Protein AF-A0A923ZLF4-F1 (afdb_monomer)

pLDDT: mean 86.52, std 18.65, range [30.55, 98.62]

Solvent-accessible surface area (backbone atoms only — not comparable to full-atom values): 13375 Å² total; per-residue (Å²): 143,75,88,85,79,65,29,70,70,54,71,58,50,43,24,68,92,38,99,62,43,85,47,56,45,47,55,72,66,81,66,63,92,51,74,80,90,46,54,80,57,26,73,46,72,35,73,69,30,62,49,37,58,38,39,67,65,32,46,71,59,60,41,27,83,82,58,79,71,81,58,75,70,95,58,96,63,94,68,94,74,85,61,52,71,68,58,42,40,28,40,48,18,44,52,36,24,47,22,50,14,24,55,52,56,69,68,65,30,31,35,84,94,45,73,85,42,69,91,61,35,37,76,54,39,57,56,51,56,52,49,50,51,53,36,14,48,46,29,50,72,52,55,50,59,50,55,86,73,61,54,77,94,49,38,31,88,62,66,40,59,58,33,64,54,63,34,23,43,21,68,42,30,82,37,43,82,82,48,58,50,66,37,76,84,36,68,90,71,54,68,79,87,70,71,72,73,76,77,74,73,80,75,77,81,73,78,75,79,76,77,77,79,80,83,76,75,84,83,132

Secondary structure (DSSP, 8-state):
--SSS-----HHHHHTT-SS-SS-B-PPPPPPSSSTT--TT-SS--GGGTT-SS-S--HHHHSSTT-----S-SSSS--S----HHHHHHHHHHHHHHHHHHT--GGGT--TT-TT-STTS-THHHHHHHHHHHHHHIIIIIIITTGGGS-GGGB-TTSPBPBP-HHHHHTTSSSGGGG--GGGG-GGGSPP---PPPPPPPPP-PPPP-----------

Nearest PDB structures (foldseek):
  8wdv-assembly1_C  TM=9.546E-01  e=3.961E-21  Allochromatium vinosum DSM 180
  7vrj-assembly1_C  TM=9.278E-01  e=1.435E-21  Allochromatium tepidum
  7c9r-assembly1_C  TM=9.447E-01  e=7.964E-21  Thiorhodovibrio frisius
  7xxf-assembly1_C  TM=9.471E-01  e=1.706E-20  Rhodopila globiformis
  7c52-assembly1_C  TM=9.404E-01  e=6.894E-20  Thermochromatium tepidum

Mean predicted aligned error: 9.19 Å

Radius of gyration: 21.91 Å; Cα contacts (8 Å, |Δi|>4): 252; chains: 1; bounding box: 42×74×53 Å

Sequence (220 aa):
NYAGKGAGVTCWTCHRGNPVPTANWSESMPNPRSVAGNKYGQNTPLRSVAYASLPNDPFTALLQGKNQIRVQATKALPSDHEASIQSTEKTYGLMMHMSQGLGVNCSYCHNSQAFGNWSQSRVQRVNAWYGIRMVRDSNDNYITALGKVWPANRLGPAGDPKKIYCTTCHRGVNKPMGGVPMLQDYPALQGPNVTAAPMAAPVPLVPVPVAAVETSKPAA

Structure (mmCIF, N/CA/C/O backbone):
data_AF-A0A923ZLF4-F1
#
_entry.id   AF-A0A923ZLF4-F1
#
loop_
_atom_site.group_PDB
_atom_site.id
_atom_site.type_symbol
_atom_site.label_atom_id
_atom_site.label_alt_id
_atom_site.label_comp_id
_atom_site.label_asym_id
_atom_site.label_entity_id
_atom_site.label_seq_id
_atom_site.pdbx_PDB_ins_code
_atom_site.Cartn_x
_atom_site.Cartn_y
_atom_site.Cartn_z
_atom_site.occupancy
_atom_site.B_iso_or_equiv
_atom_site.auth_seq_id
_atom_site.auth_comp_id
_atom_site.auth_asym_id
_atom_site.auth_atom_id
_atom_site.pdbx_PDB_model_num
ATOM 1 N N . ASN A 1 1 ? -9.399 18.787 14.567 1.00 30.55 1 ASN A N 1
ATOM 2 C CA . ASN A 1 1 ? -9.940 17.764 15.493 1.00 30.55 1 ASN A CA 1
ATOM 3 C C . ASN A 1 1 ? -10.047 16.396 14.814 1.00 30.55 1 ASN A C 1
ATOM 5 O O . ASN A 1 1 ? -11.124 16.046 14.361 1.00 30.55 1 ASN A O 1
ATOM 9 N N . TYR A 1 2 ? -8.950 15.629 14.714 1.00 35.12 2 TYR A N 1
ATOM 10 C CA . TYR A 1 2 ? -8.951 14.269 14.121 1.00 35.12 2 TYR A CA 1
ATOM 11 C C . TYR A 1 2 ? -8.463 13.165 15.081 1.00 35.12 2 TYR A C 1
ATOM 13 O O . TYR A 1 2 ? -8.456 12.000 14.705 1.00 35.12 2 TYR A O 1
ATOM 21 N N . ALA A 1 3 ? -8.093 13.509 16.319 1.00 37.25 3 ALA A N 1
ATOM 22 C CA . ALA A 1 3 ? -7.428 12.590 17.248 1.00 37.25 3 ALA A CA 1
ATOM 23 C C . ALA A 1 3 ? -8.346 11.932 18.303 1.00 37.25 3 ALA A C 1
ATOM 25 O O . ALA A 1 3 ? -7.862 11.133 19.088 1.00 37.25 3 ALA A O 1
ATOM 26 N N . GLY A 1 4 ? -9.654 12.228 18.337 1.00 38.50 4 GLY A N 1
ATOM 27 C CA . GLY A 1 4 ? -10.538 11.753 19.426 1.00 38.50 4 GLY A CA 1
ATOM 28 C C . GLY A 1 4 ? -11.893 11.174 19.007 1.00 38.50 4 GLY A C 1
ATOM 29 O O . GLY A 1 4 ? -12.703 10.846 19.862 1.00 38.50 4 GLY A O 1
ATOM 30 N N . LYS A 1 5 ? -12.175 11.071 17.702 1.00 47.50 5 LYS A N 1
ATOM 31 C CA . LYS A 1 5 ? -13.432 10.509 17.157 1.00 47.50 5 LYS A CA 1
ATOM 32 C C . LYS A 1 5 ? -13.176 9.624 15.929 1.00 47.50 5 LYS A C 1
ATOM 34 O O . LYS A 1 5 ? -13.950 9.627 14.975 1.00 47.50 5 LYS A O 1
ATOM 39 N N . GLY A 1 6 ? -12.025 8.953 15.884 1.00 59.12 6 GLY A N 1
ATOM 40 C CA . GLY A 1 6 ? -11.688 8.059 14.777 1.00 59.12 6 GLY A CA 1
ATOM 41 C C . GLY A 1 6 ? -12.593 6.827 14.781 1.00 59.12 6 GLY A C 1
ATOM 42 O O . GLY A 1 6 ? -12.924 6.319 15.846 1.00 59.12 6 GLY A O 1
ATOM 43 N N . ALA A 1 7 ? -12.969 6.326 13.601 1.00 74.69 7 ALA A N 1
ATOM 44 C CA . ALA A 1 7 ? -13.755 5.092 13.497 1.00 74.69 7 ALA A CA 1
ATOM 45 C C . ALA A 1 7 ? -13.025 3.866 14.092 1.00 74.69 7 ALA A C 1
ATOM 47 O O . ALA A 1 7 ? -13.663 2.893 14.493 1.00 74.69 7 ALA A O 1
ATOM 48 N N . GLY A 1 8 ? -11.689 3.945 14.173 1.00 87.06 8 GLY A N 1
ATOM 49 C CA . GLY A 1 8 ? -10.835 2.880 14.680 1.00 87.06 8 GLY A CA 1
ATOM 50 C C . GLY A 1 8 ? -10.848 1.643 13.787 1.00 87.06 8 GLY A C 1
ATOM 51 O O . GLY A 1 8 ? -11.364 1.655 12.667 1.00 87.06 8 GLY A O 1
ATOM 52 N N . VAL A 1 9 ? -10.259 0.563 14.289 1.00 92.69 9 VAL A N 1
ATOM 53 C CA . VAL A 1 9 ? -10.351 -0.764 13.679 1.00 92.69 9 VAL A CA 1
ATOM 54 C C . VAL A 1 9 ? -10.696 -1.780 14.757 1.00 92.69 9 VAL A C 1
ATOM 56 O O . VAL A 1 9 ? -10.300 -1.629 15.908 1.00 92.69 9 VAL A O 1
ATOM 59 N N . THR A 1 10 ? -11.427 -2.819 14.379 1.00 93.94 10 THR A N 1
ATOM 60 C CA . THR A 1 10 ? -11.636 -4.006 15.212 1.00 93.94 10 THR A CA 1
ATOM 61 C C . THR A 1 10 ? -11.184 -5.232 14.428 1.00 93.94 10 THR A C 1
ATOM 63 O O . THR A 1 10 ? -10.864 -5.139 13.238 1.00 93.94 10 THR A O 1
ATOM 66 N N . CYS A 1 11 ? -11.214 -6.410 15.052 1.00 96.12 11 CYS A N 1
ATOM 67 C CA . CYS A 1 11 ? -10.960 -7.679 14.366 1.00 96.12 11 CYS A CA 1
ATOM 68 C C . CYS A 1 11 ? -11.825 -7.808 13.097 1.00 96.12 11 CYS A C 1
ATOM 70 O O . CYS A 1 11 ? -11.357 -8.260 12.049 1.00 96.12 11 CYS A O 1
ATOM 72 N N . TRP A 1 12 ? -13.077 -7.335 13.167 1.00 95.81 12 TRP A N 1
ATOM 73 C CA . TRP A 1 12 ? -14.030 -7.372 12.061 1.00 95.81 12 TRP A CA 1
ATOM 74 C C . TRP A 1 12 ? -13.574 -6.570 10.842 1.00 95.81 12 TRP A C 1
ATOM 76 O O . TRP A 1 12 ? -13.871 -6.973 9.718 1.00 95.81 12 TRP A O 1
ATOM 86 N N . THR A 1 13 ? -12.822 -5.480 11.028 1.00 95.94 13 THR A N 1
ATOM 87 C CA . THR A 1 13 ? -12.346 -4.633 9.926 1.00 95.94 13 THR A CA 1
ATOM 88 C C . THR A 1 13 ? -11.596 -5.453 8.873 1.00 95.94 13 THR A C 1
ATOM 90 O O . THR A 1 13 ? -11.876 -5.298 7.680 1.00 95.94 13 THR A O 1
ATOM 93 N N . CYS A 1 14 ? -10.735 -6.375 9.318 1.00 97.31 14 CYS A N 1
ATOM 94 C CA . CYS A 1 14 ? -9.915 -7.239 8.465 1.00 97.31 14 CYS A CA 1
ATOM 95 C C . CYS A 1 14 ? -10.527 -8.637 8.271 1.00 97.31 14 CYS A C 1
ATOM 97 O O . CYS A 1 14 ? -10.661 -9.109 7.143 1.00 97.31 14 CYS A O 1
ATOM 99 N N . HIS A 1 15 ? -10.895 -9.310 9.368 1.00 97.94 15 HIS A N 1
ATOM 100 C CA . HIS A 1 15 ? -11.203 -10.747 9.369 1.00 97.94 15 HIS A CA 1
ATOM 101 C C . HIS A 1 15 ? -12.590 -11.079 8.837 1.00 97.94 15 HIS A C 1
ATOM 103 O O . HIS A 1 15 ? -12.759 -12.078 8.140 1.00 97.94 15 HIS A O 1
ATOM 109 N N . ARG A 1 16 ? -13.588 -10.237 9.129 1.00 96.19 16 ARG A N 1
ATOM 110 C CA . ARG A 1 16 ? -14.937 -10.355 8.546 1.00 96.19 16 ARG A CA 1
ATOM 111 C C . ARG A 1 16 ? -15.540 -11.749 8.766 1.00 96.19 16 ARG A C 1
ATOM 113 O O . ARG A 1 16 ? -16.039 -12.365 7.830 1.00 96.19 16 ARG A O 1
ATOM 120 N N . GLY A 1 17 ? -15.385 -12.261 9.988 1.00 97.38 17 GLY A N 1
ATOM 121 C CA . GLY A 1 17 ? -15.830 -13.594 10.402 1.00 97.38 17 GLY A CA 1
ATOM 122 C C . GLY A 1 17 ? -14.893 -14.748 10.027 1.00 97.38 17 GLY A C 1
ATOM 123 O O . GLY A 1 17 ? -15.160 -15.878 10.413 1.00 97.38 17 GLY A O 1
ATOM 124 N N . ASN A 1 18 ? -13.791 -14.495 9.313 1.00 97.56 18 ASN A N 1
ATOM 125 C CA . ASN A 1 18 ? -12.860 -15.536 8.876 1.00 97.56 18 ASN A CA 1
ATOM 126 C C . ASN A 1 18 ? -11.592 -15.573 9.748 1.00 97.56 18 ASN A C 1
ATOM 128 O O . ASN A 1 18 ? -10.998 -14.520 9.997 1.00 97.56 18 ASN A O 1
ATOM 132 N N . PRO A 1 19 ? -11.083 -16.763 10.129 1.00 94.69 19 PRO A N 1
ATOM 133 C CA . PRO A 1 19 ? -9.804 -16.883 10.835 1.00 94.69 19 PRO A CA 1
ATOM 134 C C . PRO A 1 19 ? -8.618 -16.302 10.053 1.00 94.69 19 PRO A C 1
ATOM 136 O O . PRO A 1 19 ? -7.681 -15.779 10.645 1.00 94.69 19 PRO A O 1
ATOM 139 N N . VAL A 1 20 ? -8.672 -16.357 8.719 1.00 94.44 20 VAL 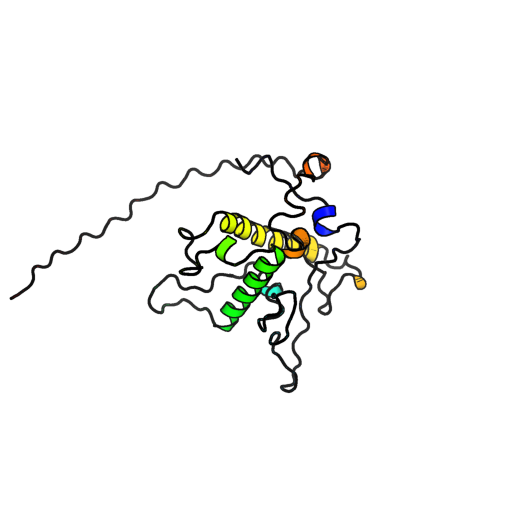A N 1
ATOM 140 C CA . VAL A 1 20 ? -7.711 -15.697 7.824 1.00 94.44 20 VAL A CA 1
ATOM 141 C C . VAL A 1 20 ? -8.449 -14.614 7.043 1.00 94.44 20 VAL A C 1
ATOM 143 O O . VAL A 1 20 ? -9.428 -14.947 6.370 1.00 94.44 20 VAL A O 1
ATOM 146 N N . PRO A 1 21 ? -8.006 -13.343 7.080 1.00 96.81 21 PRO A N 1
ATOM 147 C CA . PRO A 1 21 ? -8.595 -12.290 6.259 1.00 96.81 21 PRO A CA 1
ATOM 148 C C . PRO A 1 21 ? -8.590 -12.696 4.787 1.00 96.81 21 PRO A C 1
ATOM 150 O O . PRO A 1 21 ? -7.561 -13.119 4.275 1.00 96.81 21 PRO A O 1
ATOM 153 N N . THR A 1 22 ? -9.704 -12.553 4.073 1.00 95.81 22 THR A N 1
ATOM 154 C CA . THR A 1 22 ? -9.779 -12.985 2.663 1.00 95.81 22 THR A CA 1
ATOM 155 C C . THR A 1 22 ? -8.958 -12.098 1.725 1.00 95.81 22 THR A C 1
ATOM 157 O O . THR A 1 22 ? -8.557 -12.534 0.653 1.00 95.81 22 THR A O 1
ATOM 160 N N . ALA A 1 23 ? -8.731 -10.840 2.110 1.00 96.25 23 ALA A N 1
ATOM 161 C CA . ALA A 1 23 ? -7.868 -9.904 1.400 1.00 96.25 23 ALA A CA 1
ATOM 162 C C . ALA A 1 23 ? -6.523 -9.814 2.130 1.00 96.25 23 ALA A C 1
ATOM 164 O O . ALA A 1 23 ? -6.374 -9.054 3.086 1.00 96.25 23 ALA A O 1
ATOM 165 N N . ASN A 1 24 ? -5.567 -10.620 1.688 1.00 96.00 24 ASN A N 1
ATOM 166 C CA . ASN A 1 24 ? -4.204 -10.695 2.202 1.00 96.00 24 ASN A CA 1
ATOM 167 C C . ASN A 1 24 ? -3.236 -10.885 1.028 1.00 96.00 24 ASN A C 1
ATOM 169 O O . ASN A 1 24 ? -3.666 -11.211 -0.080 1.00 96.00 24 ASN A O 1
ATOM 173 N N . TRP A 1 25 ? -1.947 -10.672 1.269 1.00 95.69 25 TRP A N 1
ATOM 174 C CA . TRP A 1 25 ? -0.890 -10.944 0.294 1.00 95.69 25 TRP A CA 1
ATOM 175 C C . TRP A 1 25 ? 0.267 -11.694 0.933 1.00 95.69 25 TRP A C 1
ATOM 177 O O . TRP A 1 25 ? 0.428 -11.683 2.147 1.00 95.69 25 TRP A O 1
ATOM 187 N N . SER A 1 26 ? 1.098 -12.286 0.095 1.00 95.06 26 SER A N 1
ATOM 188 C CA . SER A 1 26 ? 2.414 -12.810 0.437 1.00 95.06 26 SER A CA 1
ATOM 189 C C . SER A 1 26 ? 3.365 -12.484 -0.708 1.00 95.06 26 SER A C 1
ATOM 191 O O . SER A 1 26 ? 2.905 -12.099 -1.791 1.00 95.06 26 SER A O 1
ATOM 193 N N . GLU A 1 27 ? 4.659 -12.663 -0.491 1.00 93.75 27 GLU A N 1
ATOM 194 C CA . GLU A 1 27 ? 5.650 -12.470 -1.544 1.00 93.75 27 GLU A CA 1
ATOM 195 C C . GLU A 1 27 ? 5.374 -13.408 -2.732 1.00 93.75 27 GLU A C 1
ATOM 197 O O . GLU A 1 27 ? 4.899 -14.545 -2.585 1.00 93.75 27 GLU A O 1
ATOM 202 N N . SER A 1 28 ? 5.638 -12.909 -3.940 1.00 88.75 28 SER A N 1
ATOM 203 C CA . SER A 1 28 ? 5.556 -13.728 -5.151 1.00 88.75 28 SER A CA 1
ATOM 204 C C . SER A 1 28 ? 6.723 -14.710 -5.238 1.00 88.75 28 SER A C 1
ATOM 206 O O . SER A 1 28 ? 7.836 -14.415 -4.808 1.00 88.75 28 SER A O 1
ATOM 208 N N . MET A 1 29 ? 6.494 -15.865 -5.871 1.00 87.81 29 MET A N 1
ATOM 209 C CA . MET A 1 29 ? 7.585 -16.790 -6.188 1.00 87.81 29 MET A CA 1
ATOM 210 C C . MET A 1 29 ? 8.638 -16.113 -7.077 1.00 87.81 29 MET A C 1
ATOM 212 O O . MET A 1 29 ? 8.277 -15.305 -7.942 1.00 87.81 29 MET A O 1
ATOM 216 N N . PRO A 1 30 ? 9.923 -16.484 -6.936 1.00 86.25 30 PRO A N 1
ATOM 217 C CA . PRO A 1 30 ? 10.958 -16.058 -7.863 1.00 86.25 30 PRO A CA 1
ATOM 218 C C . PRO A 1 30 ? 10.590 -16.389 -9.312 1.00 86.25 30 PRO A C 1
ATOM 220 O O . PRO A 1 30 ? 9.994 -17.429 -9.601 1.00 86.25 30 PRO A O 1
ATOM 223 N N . ASN A 1 31 ? 10.986 -15.511 -10.232 1.00 88.00 31 ASN A N 1
ATOM 224 C CA . ASN A 1 31 ? 10.771 -15.743 -11.655 1.00 88.00 31 ASN A CA 1
ATOM 225 C C . ASN A 1 31 ? 11.517 -17.002 -12.135 1.00 88.00 31 ASN A C 1
ATOM 227 O O . ASN A 1 31 ? 12.611 -17.291 -11.634 1.00 88.00 31 ASN A O 1
ATOM 231 N N . PRO A 1 32 ? 10.978 -17.725 -13.137 1.00 89.25 32 PRO A N 1
ATOM 232 C CA . PRO A 1 32 ? 11.699 -18.811 -13.788 1.00 89.25 32 PRO A CA 1
ATOM 233 C C . PRO A 1 32 ? 13.075 -18.356 -14.284 1.00 89.25 32 PRO A C 1
ATOM 235 O O . PRO A 1 32 ? 13.237 -17.229 -14.748 1.00 89.25 32 PRO A O 1
ATOM 238 N N . ARG A 1 33 ? 14.072 -19.245 -14.229 1.00 89.19 33 ARG A N 1
ATOM 239 C CA . ARG A 1 33 ? 15.417 -18.958 -14.762 1.00 89.19 33 ARG A CA 1
ATOM 240 C C . ARG A 1 33 ? 15.496 -19.053 -16.291 1.00 89.19 33 ARG A C 1
ATOM 242 O O . ARG A 1 33 ? 16.457 -18.562 -16.872 1.00 89.19 33 ARG A O 1
ATOM 249 N N . SER A 1 34 ? 14.520 -19.688 -16.941 1.00 93.31 34 SER A N 1
ATOM 250 C CA . SER A 1 34 ? 14.426 -19.766 -18.403 1.00 93.31 34 SER A CA 1
ATOM 251 C C . SER A 1 34 ? 13.989 -18.430 -19.004 1.00 93.31 34 SER A C 1
ATOM 253 O O . SER A 1 34 ? 13.293 -17.657 -18.358 1.00 93.31 34 SER A O 1
ATOM 255 N N . VAL A 1 35 ? 14.345 -18.169 -20.265 1.00 90.69 35 VAL A N 1
ATOM 256 C CA . VAL A 1 35 ? 13.790 -17.026 -21.019 1.00 90.69 35 VAL A CA 1
ATOM 257 C C . VAL A 1 35 ? 12.341 -17.306 -21.423 1.00 90.69 35 VAL A C 1
ATOM 259 O O . VAL A 1 35 ? 11.461 -16.462 -21.258 1.00 90.69 35 VAL A O 1
ATOM 262 N N . ALA A 1 36 ? 12.069 -18.521 -21.905 1.00 92.31 36 ALA A N 1
ATOM 263 C CA . ALA A 1 36 ? 10.720 -18.944 -22.254 1.00 92.31 36 ALA A CA 1
ATOM 264 C C . ALA A 1 36 ? 9.806 -18.901 -21.018 1.00 92.31 36 ALA A C 1
ATOM 266 O O . ALA A 1 36 ? 10.118 -19.496 -19.983 1.00 92.31 36 ALA A O 1
ATOM 267 N N . GLY A 1 37 ? 8.689 -18.178 -21.138 1.00 84.94 37 GLY A N 1
ATOM 268 C CA . GLY A 1 37 ? 7.674 -18.045 -20.089 1.00 84.94 37 GLY A CA 1
ATOM 269 C C . GLY A 1 37 ? 8.032 -17.100 -18.935 1.00 84.94 37 GLY A C 1
ATOM 270 O O . GLY A 1 37 ? 7.208 -16.913 -18.040 1.00 84.94 37 GLY A O 1
ATOM 271 N N . ASN A 1 38 ? 9.213 -16.476 -18.935 1.00 92.25 38 ASN A N 1
ATOM 272 C CA . ASN A 1 38 ? 9.602 -15.551 -17.877 1.00 92.25 38 ASN A CA 1
ATOM 273 C C . ASN A 1 38 ? 9.041 -14.150 -18.129 1.00 92.25 38 ASN A C 1
ATOM 275 O O . ASN A 1 38 ? 9.460 -13.430 -19.031 1.00 92.25 38 ASN A O 1
ATOM 279 N N . LYS A 1 39 ? 8.077 -13.766 -17.295 1.00 91.62 39 LYS A N 1
ATOM 280 C CA . LYS A 1 39 ? 7.422 -12.457 -17.351 1.00 91.62 39 LYS A CA 1
ATOM 281 C C . LYS A 1 39 ? 8.043 -11.418 -16.418 1.00 91.62 39 LYS A C 1
ATOM 283 O O . LYS A 1 39 ? 7.490 -10.330 -16.287 1.00 91.62 39 LYS A O 1
ATOM 288 N N . TYR A 1 40 ? 9.134 -11.762 -15.737 1.00 91.38 40 TYR A N 1
ATOM 289 C CA . TYR A 1 40 ? 9.846 -10.890 -14.804 1.00 91.38 40 TYR A CA 1
ATOM 290 C C . TYR A 1 40 ? 8.934 -10.241 -13.746 1.00 91.38 40 TYR A C 1
ATOM 292 O O . TYR A 1 40 ? 9.101 -9.082 -13.383 1.00 91.38 40 TYR A O 1
ATOM 300 N N . GLY A 1 41 ? 7.953 -10.994 -13.239 1.00 92.31 41 GLY A N 1
ATOM 301 C CA . GLY A 1 41 ? 7.045 -10.534 -12.191 1.00 92.31 41 GLY A CA 1
ATOM 302 C C . GLY A 1 41 ? 6.015 -9.493 -12.640 1.00 92.31 41 GLY A C 1
ATOM 303 O O . GLY A 1 41 ? 5.483 -8.792 -11.786 1.00 92.31 41 GLY A O 1
ATOM 304 N N . GLN A 1 42 ? 5.724 -9.379 -13.939 1.00 94.31 42 GLN A N 1
ATOM 305 C CA . GLN A 1 42 ? 4.730 -8.449 -14.497 1.00 94.31 42 GLN A CA 1
ATOM 306 C C . GLN A 1 42 ? 3.971 -9.069 -15.686 1.00 94.31 42 GLN A C 1
ATOM 308 O O . GLN A 1 42 ? 3.901 -10.298 -15.803 1.00 94.31 42 GLN A O 1
ATOM 313 N N . ASN A 1 43 ? 3.349 -8.259 -16.554 1.00 94.44 43 ASN A N 1
ATOM 314 C CA . ASN A 1 43 ? 2.697 -8.710 -17.798 1.00 94.44 43 ASN A CA 1
ATOM 315 C C . ASN A 1 43 ? 1.636 -9.811 -17.598 1.00 94.44 43 ASN A C 1
ATOM 317 O O . ASN A 1 43 ? 1.489 -10.743 -18.401 1.00 94.44 43 ASN A O 1
ATOM 321 N N . THR A 1 44 ? 0.910 -9.736 -16.483 1.00 92.44 44 THR A N 1
ATOM 322 C CA . THR A 1 44 ? -0.200 -10.632 -16.150 1.00 92.44 44 THR A CA 1
ATOM 323 C C . THR A 1 44 ? -1.313 -9.802 -15.517 1.00 92.44 44 THR A C 1
ATOM 325 O O . THR A 1 44 ? -1.026 -9.060 -14.583 1.00 92.44 44 THR A O 1
ATOM 328 N N . PRO A 1 45 ? -2.568 -9.899 -15.989 1.00 92.94 45 PRO A N 1
ATOM 329 C CA . PRO A 1 45 ? -3.656 -9.093 -15.450 1.00 92.94 45 PRO A CA 1
ATOM 330 C C . PRO A 1 45 ? -4.023 -9.588 -14.048 1.00 92.94 45 PRO A C 1
ATOM 332 O O . PRO A 1 45 ? -4.790 -10.536 -13.884 1.00 92.94 45 PRO A O 1
ATOM 335 N N . LEU A 1 46 ? -3.468 -8.947 -13.021 1.00 92.94 46 LEU A N 1
ATOM 336 C CA . LEU A 1 46 ? -3.743 -9.289 -11.630 1.00 92.94 46 LEU A CA 1
ATOM 337 C C . LEU A 1 46 ? -4.639 -8.259 -10.967 1.00 92.94 46 LEU A C 1
ATOM 339 O O . LEU A 1 46 ? -4.425 -7.049 -11.057 1.00 92.94 46 LEU A O 1
ATOM 343 N N . ARG A 1 47 ? -5.617 -8.755 -10.206 1.00 92.81 47 ARG A N 1
ATOM 344 C CA . ARG A 1 47 ? -6.533 -7.895 -9.458 1.00 92.81 47 ARG A CA 1
ATOM 345 C C . ARG A 1 47 ? -5.789 -6.971 -8.491 1.00 92.81 47 ARG A C 1
ATOM 347 O O . ARG A 1 47 ? -6.196 -5.824 -8.384 1.00 92.81 47 ARG A O 1
ATOM 354 N N . SER A 1 48 ? -4.705 -7.435 -7.859 1.00 92.62 48 SER A N 1
ATOM 355 C CA . SER A 1 48 ? -3.881 -6.668 -6.905 1.00 92.62 48 SER A CA 1
ATOM 356 C C . SER A 1 48 ? -3.342 -5.351 -7.465 1.00 92.62 48 SER A C 1
ATOM 358 O O . SER A 1 48 ? -3.140 -4.415 -6.707 1.00 92.62 48 SER A O 1
ATOM 360 N N . VAL A 1 49 ? -3.153 -5.248 -8.779 1.00 96.38 49 VAL A N 1
ATOM 361 C CA . VAL A 1 49 ? -2.711 -4.023 -9.464 1.00 96.38 49 VAL A CA 1
ATOM 362 C C . VAL A 1 49 ? -3.747 -3.548 -10.481 1.00 96.38 49 VAL A C 1
ATOM 364 O O . VAL A 1 49 ? -3.421 -3.017 -11.538 1.00 96.38 49 VAL A O 1
ATOM 367 N N . ALA A 1 50 ? -5.026 -3.744 -10.150 1.00 96.38 50 ALA A N 1
ATOM 368 C CA . ALA A 1 50 ? -6.169 -3.303 -10.944 1.00 96.38 50 ALA A CA 1
ATOM 369 C C . ALA A 1 50 ? -6.191 -3.831 -12.392 1.00 96.38 50 ALA A C 1
ATOM 371 O O . ALA A 1 50 ? -6.621 -3.127 -13.300 1.00 96.38 50 ALA A O 1
ATOM 372 N N . TYR A 1 51 ? -5.762 -5.081 -12.591 1.00 96.94 51 TYR A N 1
ATOM 373 C CA . TYR A 1 51 ? -5.698 -5.776 -13.884 1.00 96.94 51 TYR A CA 1
ATOM 374 C C . TYR A 1 51 ? -4.758 -5.142 -14.921 1.00 96.94 51 TYR A C 1
ATOM 376 O O . TYR A 1 51 ? -4.790 -5.525 -16.089 1.00 96.94 51 TYR A O 1
ATOM 384 N N . ALA A 1 52 ? -3.888 -4.220 -14.502 1.00 96.81 52 ALA A N 1
ATOM 385 C CA . ALA A 1 52 ? -2.815 -3.713 -15.346 1.00 96.81 52 ALA A CA 1
ATOM 386 C C . ALA A 1 52 ? -1.739 -4.788 -15.594 1.00 96.81 52 ALA A C 1
ATOM 388 O O . ALA A 1 52 ? -1.644 -5.776 -14.868 1.00 96.81 52 ALA A O 1
ATOM 389 N N . SER A 1 53 ? -0.879 -4.557 -16.587 1.00 96.31 53 SER A N 1
ATOM 390 C CA . SER A 1 53 ? 0.318 -5.366 -16.870 1.00 96.31 53 SER A CA 1
ATOM 391 C C . SER A 1 53 ? 1.547 -4.961 -16.038 1.00 96.31 53 SER A C 1
ATOM 393 O O . SER A 1 53 ? 2.662 -5.354 -16.370 1.00 96.31 53 SER A O 1
ATOM 395 N N . LEU A 1 54 ? 1.344 -4.166 -14.985 1.00 97.00 54 LEU A N 1
ATOM 396 C CA . LEU A 1 54 ? 2.380 -3.640 -14.089 1.00 97.00 54 LEU A CA 1
ATOM 397 C C . LEU A 1 54 ? 3.016 -4.745 -13.223 1.00 97.00 54 LEU A C 1
ATOM 399 O O . LEU A 1 54 ? 2.486 -5.858 -13.172 1.00 97.00 54 LEU A O 1
ATOM 403 N N . PRO A 1 55 ? 4.117 -4.449 -12.498 1.00 96.12 55 PRO A N 1
ATOM 404 C CA . PRO A 1 55 ? 4.676 -5.357 -11.503 1.00 96.12 55 PRO A CA 1
ATOM 405 C C . PRO A 1 55 ? 3.610 -5.914 -10.559 1.00 96.12 55 PRO A C 1
ATOM 407 O O . PRO A 1 55 ? 2.919 -5.168 -9.870 1.00 96.12 55 PRO A O 1
ATOM 410 N N . ASN A 1 56 ? 3.512 -7.239 -10.529 1.00 92.94 56 ASN A N 1
ATOM 411 C CA . ASN A 1 56 ? 2.481 -8.012 -9.838 1.00 92.94 56 ASN A CA 1
ATOM 412 C C . ASN A 1 56 ? 2.547 -7.867 -8.310 1.00 92.94 56 ASN A C 1
ATOM 414 O O . ASN A 1 56 ? 1.528 -7.978 -7.624 1.00 92.94 56 ASN A O 1
ATOM 418 N N . ASP A 1 57 ? 3.755 -7.620 -7.800 1.00 94.25 57 ASP A N 1
ATOM 419 C CA . ASP A 1 57 ? 4.072 -7.509 -6.381 1.00 94.25 57 ASP A CA 1
ATOM 420 C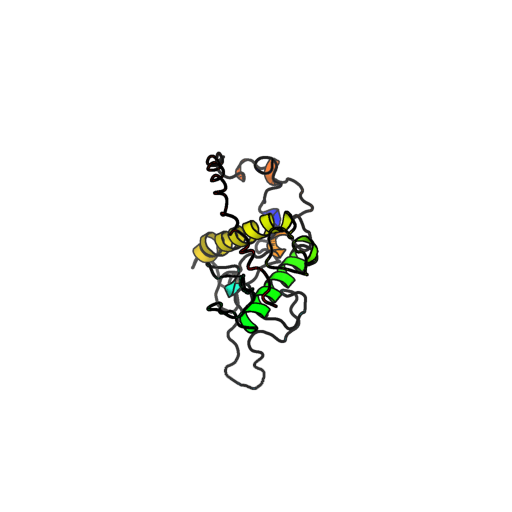 C . ASP A 1 57 ? 4.920 -6.256 -6.096 1.00 94.25 57 ASP A C 1
ATOM 422 O O . ASP A 1 57 ? 6.147 -6.308 -5.952 1.00 94.25 57 ASP A O 1
ATOM 426 N N . PRO A 1 58 ? 4.274 -5.082 -6.021 1.00 95.56 58 PRO A N 1
ATOM 427 C CA . PRO A 1 58 ? 4.924 -3.881 -5.523 1.00 95.56 58 PRO A CA 1
ATOM 428 C C . PRO A 1 58 ? 4.999 -3.868 -3.986 1.00 95.56 58 PRO A C 1
ATOM 430 O O . PRO A 1 58 ? 5.656 -2.998 -3.414 1.00 95.56 58 PRO A O 1
ATOM 433 N N . PHE A 1 59 ? 4.325 -4.798 -3.301 1.00 96.69 59 PHE A N 1
ATOM 434 C CA . PHE A 1 59 ? 4.100 -4.770 -1.858 1.00 96.69 59 PHE A CA 1
ATOM 435 C C . PHE A 1 59 ? 5.325 -5.230 -1.083 1.00 96.69 59 PHE A C 1
ATOM 437 O O . PHE A 1 59 ? 5.709 -4.536 -0.142 1.00 96.69 59 PHE A O 1
ATOM 444 N N . THR A 1 60 ? 5.983 -6.300 -1.538 1.00 94.44 60 THR A N 1
ATOM 445 C CA . THR A 1 60 ? 7.245 -6.793 -0.960 1.00 94.44 60 THR A CA 1
ATOM 446 C C . THR A 1 60 ? 8.257 -5.664 -0.813 1.00 94.44 60 THR A C 1
ATOM 448 O O . THR A 1 60 ? 8.879 -5.478 0.227 1.00 94.44 60 THR A O 1
ATOM 451 N N . ALA A 1 61 ? 8.369 -4.821 -1.841 1.00 93.88 61 ALA A N 1
ATOM 452 C CA . ALA A 1 61 ? 9.306 -3.710 -1.819 1.00 93.88 61 ALA A CA 1
ATOM 453 C C . ALA A 1 61 ? 8.780 -2.460 -1.098 1.00 93.88 61 ALA A C 1
ATOM 455 O O . ALA A 1 61 ? 9.595 -1.713 -0.564 1.00 93.88 61 ALA A O 1
ATOM 456 N N . LEU A 1 62 ? 7.474 -2.159 -1.147 1.00 96.88 62 LEU A N 1
ATOM 457 C CA . LEU A 1 62 ? 6.955 -0.829 -0.783 1.00 96.88 62 LEU A CA 1
ATOM 458 C C . LEU A 1 62 ? 5.990 -0.804 0.411 1.00 96.88 62 LEU A C 1
ATOM 460 O O . LEU A 1 62 ? 5.774 0.276 0.969 1.00 96.88 62 LEU A O 1
ATOM 464 N N . LEU A 1 63 ? 5.428 -1.938 0.828 1.00 96.69 63 LEU A N 1
ATOM 465 C CA . LEU A 1 63 ? 4.556 -2.080 2.007 1.00 96.69 63 LEU A CA 1
ATOM 466 C C . LEU A 1 63 ? 5.226 -2.840 3.162 1.00 96.69 63 LEU A C 1
ATOM 468 O O . LEU A 1 63 ? 4.557 -3.198 4.132 1.00 96.69 63 LEU A O 1
ATOM 472 N N . GLN A 1 64 ? 6.542 -3.011 3.066 1.00 90.69 64 GLN A N 1
ATOM 473 C CA . GLN A 1 64 ? 7.443 -3.470 4.118 1.00 90.69 64 GLN A CA 1
ATOM 474 C C . GLN A 1 64 ? 8.709 -2.609 4.122 1.00 90.69 64 GLN A C 1
ATOM 476 O O . GLN A 1 64 ? 9.009 -1.911 3.143 1.00 90.69 64 GLN A O 1
ATOM 481 N N . GLY A 1 65 ? 9.442 -2.627 5.231 1.00 90.50 65 GLY A N 1
ATOM 482 C CA . GLY A 1 65 ? 10.693 -1.902 5.384 1.00 90.50 65 GLY A CA 1
ATOM 483 C C . GLY A 1 65 ? 10.552 -0.392 5.165 1.00 90.50 65 GLY A C 1
ATOM 484 O O . GLY A 1 65 ? 9.533 0.240 5.464 1.00 90.50 65 GLY A O 1
ATOM 485 N N . LYS A 1 66 ? 11.620 0.231 4.651 1.00 91.56 66 LYS A N 1
ATOM 486 C CA . LYS A 1 66 ? 11.742 1.700 4.559 1.00 91.56 66 LYS A CA 1
ATOM 487 C C . LYS A 1 66 ? 12.013 2.227 3.148 1.00 91.56 66 LYS A C 1
ATOM 489 O O . LYS A 1 66 ? 12.321 3.409 2.996 1.00 91.56 66 LYS A O 1
ATOM 494 N N . ASN A 1 67 ? 11.839 1.397 2.119 1.00 93.44 67 ASN A N 1
ATOM 495 C CA . ASN A 1 67 ? 12.107 1.783 0.731 1.00 93.44 67 ASN A CA 1
ATOM 496 C C . ASN A 1 67 ? 11.274 2.999 0.295 1.00 93.44 67 ASN A C 1
ATOM 498 O O . ASN A 1 67 ? 10.128 3.202 0.732 1.00 93.44 67 ASN A O 1
ATOM 502 N N . GLN A 1 68 ? 11.865 3.821 -0.574 1.00 92.62 68 GLN A N 1
ATOM 503 C CA . GLN A 1 68 ? 11.234 5.031 -1.093 1.00 92.62 68 GLN A CA 1
ATOM 504 C C . GLN A 1 68 ? 10.185 4.693 -2.158 1.00 92.62 68 GLN A C 1
ATOM 506 O O . GLN A 1 68 ? 10.431 3.907 -3.063 1.00 92.62 68 GLN A O 1
ATOM 511 N N . ILE A 1 69 ? 9.021 5.340 -2.056 1.00 97.06 69 ILE A N 1
ATOM 512 C CA . ILE A 1 69 ? 7.972 5.308 -3.094 1.00 97.06 69 ILE A CA 1
ATOM 513 C C . ILE A 1 69 ? 8.148 6.476 -4.084 1.00 97.06 69 ILE A C 1
ATOM 515 O O . ILE A 1 69 ? 7.668 6.431 -5.214 1.00 97.06 69 ILE A O 1
ATOM 519 N N . ARG A 1 70 ? 8.818 7.559 -3.669 1.00 95.81 70 ARG A N 1
ATOM 520 C CA . ARG A 1 70 ? 9.034 8.739 -4.518 1.00 95.81 70 ARG A CA 1
ATOM 521 C C . ARG A 1 70 ? 10.021 8.406 -5.632 1.00 95.81 70 ARG A C 1
ATOM 523 O O . ARG A 1 70 ? 11.111 7.930 -5.347 1.00 95.81 70 ARG A O 1
ATOM 530 N N . VAL A 1 71 ? 9.631 8.724 -6.862 1.00 96.06 71 VAL A N 1
ATOM 531 C CA . VAL A 1 71 ? 10.445 8.535 -8.075 1.00 96.06 71 VAL A CA 1
ATOM 532 C C . VAL A 1 71 ? 10.631 9.826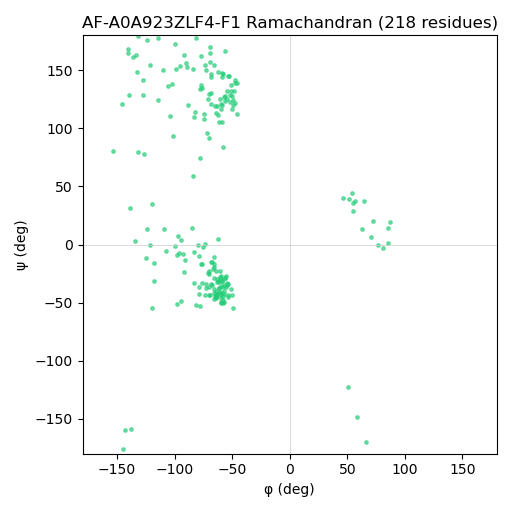 -8.878 1.00 96.06 71 VAL A C 1
ATOM 534 O O . VAL A 1 71 ? 11.470 9.871 -9.768 1.00 96.06 71 VAL A O 1
ATOM 537 N N . GLN A 1 72 ? 9.876 10.887 -8.568 1.00 94.62 72 GLN A N 1
ATOM 538 C CA . GLN A 1 72 ? 10.011 12.183 -9.239 1.00 94.62 72 GLN A CA 1
ATOM 539 C C . GLN A 1 72 ? 11.222 12.949 -8.705 1.00 94.62 72 GLN A C 1
ATOM 541 O O 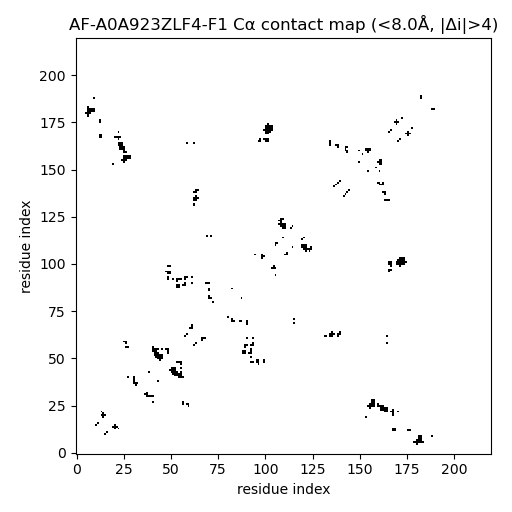. GLN A 1 72 ? 11.388 13.059 -7.487 1.00 94.62 72 GLN A O 1
ATOM 546 N N . ALA A 1 73 ? 12.012 13.510 -9.620 1.00 93.88 73 ALA A N 1
ATOM 547 C CA . ALA A 1 73 ? 13.071 14.453 -9.294 1.00 93.88 73 ALA A CA 1
ATOM 548 C C . ALA A 1 73 ? 12.487 15.756 -8.720 1.00 93.88 73 ALA A C 1
ATOM 550 O O . ALA A 1 73 ? 11.345 16.126 -8.998 1.00 93.88 73 ALA A O 1
ATOM 551 N N . THR A 1 74 ? 13.284 16.467 -7.924 1.00 92.62 74 THR A N 1
ATOM 552 C CA . THR A 1 74 ? 12.922 17.782 -7.362 1.00 92.62 74 THR A CA 1
ATOM 553 C C . THR A 1 74 ? 13.497 18.956 -8.154 1.00 92.62 74 THR A C 1
ATOM 555 O O . THR A 1 74 ? 13.135 20.100 -7.891 1.00 92.62 74 THR A O 1
ATOM 558 N N . LYS A 1 75 ? 14.384 18.684 -9.117 1.00 94.44 75 LYS A N 1
ATOM 559 C CA . LYS A 1 75 ? 15.008 19.669 -10.006 1.00 94.44 75 LYS A CA 1
ATOM 560 C C . LYS A 1 75 ? 14.468 19.495 -11.425 1.00 94.44 75 LYS A C 1
ATOM 562 O O . LYS A 1 75 ? 14.101 18.391 -11.816 1.00 94.44 75 LYS A O 1
ATOM 567 N N . ALA A 1 76 ? 14.421 20.591 -12.181 1.00 94.94 76 ALA A N 1
ATOM 568 C CA . ALA A 1 76 ? 13.936 20.582 -13.562 1.00 94.94 76 ALA A CA 1
ATOM 569 C C . ALA A 1 76 ? 14.921 19.909 -14.532 1.00 94.94 76 ALA A C 1
ATOM 571 O O . ALA A 1 76 ? 14.503 19.223 -15.460 1.00 94.94 76 ALA A O 1
ATOM 572 N N . LEU A 1 77 ? 16.222 20.108 -14.310 1.00 96.38 77 LEU A N 1
ATOM 573 C CA . LEU A 1 77 ? 17.285 19.495 -15.101 1.00 96.38 77 LEU A CA 1
ATOM 574 C C . LEU A 1 77 ? 17.792 18.216 -14.421 1.00 96.38 77 LEU A C 1
ATOM 576 O O . LEU A 1 77 ? 17.709 18.122 -13.189 1.00 96.38 77 LEU A O 1
ATOM 580 N N . PRO A 1 78 ? 18.336 17.255 -15.193 1.00 94.75 78 PRO A N 1
ATOM 581 C CA . PRO A 1 78 ? 18.971 16.069 -14.635 1.00 94.75 78 PRO A CA 1
ATOM 582 C C . PRO A 1 78 ? 20.008 16.426 -13.566 1.00 94.75 78 PRO A C 1
ATOM 584 O O . PRO A 1 78 ? 20.789 17.365 -13.716 1.00 94.75 78 PRO A O 1
ATOM 587 N N . SER A 1 79 ? 20.001 15.663 -12.479 1.00 92.38 79 SER A N 1
ATOM 588 C CA . SER A 1 79 ? 20.983 15.753 -11.402 1.00 92.38 79 SER A CA 1
ATOM 589 C C . SER A 1 79 ? 21.385 14.344 -10.963 1.00 92.38 79 SER A C 1
ATOM 591 O O . SER A 1 79 ? 21.177 13.379 -11.687 1.00 92.38 79 SER A O 1
ATOM 593 N N . ASP A 1 80 ? 21.900 14.226 -9.751 1.00 91.50 80 ASP A N 1
ATOM 594 C CA . ASP A 1 80 ? 22.105 12.998 -8.980 1.00 91.50 80 ASP A CA 1
ATOM 595 C C . ASP A 1 80 ? 20.826 12.202 -8.622 1.00 91.50 80 ASP A C 1
ATOM 597 O O . ASP A 1 80 ? 20.899 11.222 -7.885 1.00 91.50 80 ASP A O 1
ATOM 601 N N . HIS A 1 81 ? 19.637 12.605 -9.093 1.00 92.00 81 HIS A N 1
ATOM 602 C CA . HIS A 1 81 ? 18.400 11.863 -8.829 1.00 92.00 81 HIS A CA 1
ATOM 603 C C . HIS A 1 81 ? 18.330 10.578 -9.660 1.00 92.00 81 HIS A C 1
ATOM 605 O O . HIS A 1 81 ? 18.113 10.621 -10.871 1.00 92.00 81 HIS A O 1
ATOM 611 N N . GLU A 1 82 ? 18.411 9.432 -8.988 1.00 89.25 82 GLU A N 1
ATOM 612 C CA . GLU A 1 82 ? 18.301 8.115 -9.613 1.00 89.25 82 GLU A CA 1
ATOM 613 C C . GLU A 1 82 ? 16.935 7.466 -9.344 1.00 89.25 82 GLU A C 1
ATOM 615 O O . GLU A 1 82 ? 16.617 7.030 -8.235 1.00 89.25 82 GLU A O 1
ATOM 620 N N . ALA A 1 83 ? 16.114 7.353 -10.388 1.00 93.56 83 ALA A N 1
ATOM 621 C CA . ALA A 1 83 ? 14.927 6.504 -10.394 1.00 93.56 83 ALA A CA 1
ATOM 622 C C . ALA A 1 83 ? 14.723 5.919 -11.794 1.00 93.56 83 ALA A C 1
ATOM 624 O O . ALA A 1 83 ? 14.563 6.653 -12.767 1.00 93.56 83 ALA A O 1
ATOM 625 N N . SER A 1 84 ? 14.722 4.590 -11.904 1.00 95.06 84 SER A N 1
ATOM 626 C CA . SER A 1 84 ? 14.478 3.921 -13.179 1.00 95.06 84 SER A CA 1
ATOM 627 C C . SER A 1 84 ? 12.991 3.929 -13.549 1.00 95.06 84 SER A C 1
ATOM 629 O O . SER A 1 84 ? 12.099 4.085 -12.708 1.00 95.06 84 SER A O 1
ATOM 631 N N . ILE A 1 85 ? 12.695 3.684 -14.827 1.00 96.44 85 ILE A N 1
ATOM 632 C CA . ILE A 1 85 ? 11.312 3.452 -15.266 1.00 96.44 85 ILE A CA 1
ATOM 633 C C . ILE A 1 85 ? 10.715 2.229 -14.551 1.00 96.44 85 ILE A C 1
ATOM 635 O O . ILE A 1 85 ? 9.567 2.271 -14.126 1.00 96.44 85 ILE A O 1
ATOM 639 N N . GLN A 1 86 ? 11.516 1.195 -14.280 1.00 94.38 86 GLN A N 1
ATOM 640 C CA . GLN A 1 86 ? 11.066 0.008 -13.542 1.00 94.38 86 GLN A CA 1
ATOM 641 C C . GLN A 1 86 ? 10.666 0.329 -12.090 1.00 94.38 86 GLN A C 1
ATOM 643 O O . GLN A 1 86 ? 9.665 -0.187 -11.588 1.00 94.38 86 GLN A O 1
ATOM 648 N N . SER A 1 87 ? 11.412 1.195 -11.387 1.00 94.88 87 SER A N 1
ATOM 649 C CA . SER A 1 87 ? 11.003 1.632 -10.043 1.00 94.88 87 SER A CA 1
ATOM 650 C C . SER A 1 87 ? 9.745 2.506 -10.099 1.00 94.88 87 SER A C 1
ATOM 652 O O . SER A 1 87 ? 8.879 2.399 -9.228 1.00 94.88 87 SER A O 1
ATOM 654 N N . THR A 1 88 ? 9.596 3.296 -11.165 1.00 97.00 88 THR A N 1
ATOM 655 C CA . THR A 1 88 ? 8.397 4.099 -11.438 1.00 97.00 88 THR A CA 1
ATOM 656 C C . THR A 1 88 ? 7.163 3.227 -11.670 1.00 97.00 88 THR A C 1
ATOM 658 O O . THR A 1 88 ? 6.130 3.469 -11.047 1.00 97.00 88 THR A O 1
ATOM 661 N N . GLU A 1 89 ? 7.265 2.170 -12.477 1.00 97.81 89 GLU A N 1
ATOM 662 C CA . GLU A 1 89 ? 6.184 1.201 -12.707 1.00 97.81 89 GLU A CA 1
ATOM 663 C C . GLU A 1 89 ? 5.775 0.483 -11.420 1.00 97.81 89 GLU A C 1
ATOM 665 O O . GLU A 1 89 ? 4.586 0.283 -11.171 1.00 97.81 89 GLU A O 1
ATOM 670 N N . LYS A 1 90 ? 6.735 0.164 -10.544 1.00 96.94 90 LYS A N 1
ATOM 671 C CA . LYS A 1 90 ? 6.450 -0.424 -9.229 1.00 96.94 90 LYS A CA 1
ATOM 672 C C . LYS A 1 90 ? 5.665 0.535 -8.328 1.00 96.94 90 LYS A C 1
ATOM 674 O O . LYS A 1 90 ? 4.672 0.135 -7.717 1.00 96.94 90 LYS A O 1
ATOM 679 N N . THR A 1 91 ? 6.063 1.808 -8.280 1.00 98.12 91 THR A N 1
ATOM 680 C CA . THR A 1 91 ? 5.288 2.854 -7.596 1.00 98.12 91 THR A CA 1
ATOM 681 C C . THR A 1 91 ? 3.899 2.995 -8.207 1.00 98.12 91 THR A C 1
ATOM 683 O O . THR A 1 91 ? 2.920 3.095 -7.468 1.00 98.12 91 THR A O 1
ATOM 686 N N . TYR A 1 92 ? 3.780 2.957 -9.535 1.00 98.38 92 TYR A N 1
ATOM 687 C CA . TYR A 1 92 ? 2.486 3.060 -10.198 1.00 98.38 92 TYR A CA 1
ATOM 688 C C . TYR A 1 92 ? 1.582 1.859 -9.883 1.00 98.38 92 TYR A C 1
ATOM 690 O O . TYR A 1 92 ? 0.421 2.059 -9.534 1.00 98.38 92 TYR A O 1
ATOM 698 N N . GLY A 1 93 ? 2.123 0.636 -9.864 1.00 98.06 93 GLY A N 1
ATOM 699 C CA . GLY A 1 93 ? 1.411 -0.574 -9.439 1.00 98.06 93 GLY A CA 1
ATOM 700 C C . GLY A 1 93 ? 0.864 -0.461 -8.013 1.00 98.06 93 GLY A C 1
ATOM 701 O O . GLY A 1 93 ? -0.303 -0.771 -7.770 1.00 98.06 93 GLY A O 1
ATOM 702 N N . LEU A 1 94 ? 1.653 0.089 -7.080 1.00 98.25 94 LEU A N 1
ATOM 703 C CA . LEU A 1 94 ? 1.172 0.390 -5.728 1.00 98.25 94 LEU A CA 1
ATOM 704 C C . LEU A 1 94 ? 0.032 1.424 -5.734 1.00 98.25 94 LEU A C 1
ATOM 706 O O . LEU A 1 94 ? -0.941 1.262 -5.001 1.00 98.25 94 LEU A O 1
ATOM 710 N N . MET A 1 95 ? 0.118 2.481 -6.546 1.00 98.62 95 MET A N 1
ATOM 711 C CA . MET A 1 95 ? -0.948 3.491 -6.624 1.00 98.62 95 MET A CA 1
ATOM 712 C C . MET A 1 95 ? -2.237 2.936 -7.247 1.00 98.62 95 MET A C 1
ATOM 714 O O . MET A 1 95 ? -3.333 3.298 -6.805 1.00 98.62 95 MET A O 1
ATOM 718 N N . MET A 1 96 ? -2.130 2.026 -8.220 1.00 98.56 96 MET A N 1
ATOM 719 C CA . MET A 1 96 ? -3.275 1.306 -8.788 1.00 98.56 96 MET A CA 1
ATOM 720 C C . MET A 1 96 ? -3.942 0.418 -7.733 1.00 98.56 96 MET A C 1
ATOM 722 O O . MET A 1 96 ? -5.163 0.474 -7.568 1.00 98.56 96 MET A O 1
ATOM 726 N N . HIS A 1 97 ? -3.144 -0.319 -6.953 1.00 98.31 97 HIS A N 1
ATOM 727 C CA . HIS A 1 97 ? -3.629 -1.092 -5.807 1.00 98.31 97 HIS A CA 1
ATOM 728 C C . HIS A 1 97 ? -4.369 -0.225 -4.790 1.00 98.31 97 HIS A C 1
ATOM 730 O O . HIS A 1 97 ? -5.478 -0.553 -4.377 1.00 98.31 97 HIS A O 1
ATOM 736 N N . MET A 1 98 ? -3.776 0.902 -4.389 1.00 98.25 98 MET A N 1
ATOM 737 C CA . MET A 1 98 ? -4.401 1.824 -3.440 1.00 98.25 98 MET A CA 1
ATOM 738 C C . MET A 1 98 ? -5.732 2.354 -3.981 1.00 98.25 98 MET A C 1
ATOM 740 O O . MET A 1 98 ? -6.732 2.331 -3.268 1.00 98.25 98 MET A O 1
ATOM 744 N N . SER A 1 99 ? -5.771 2.771 -5.248 1.00 98.38 99 SER A N 1
ATOM 745 C CA . SER A 1 99 ? -6.988 3.274 -5.896 1.00 98.38 99 SER A CA 1
ATOM 746 C C . SER A 1 99 ? -8.100 2.220 -5.897 1.00 98.38 99 SER A C 1
ATOM 748 O O . SER A 1 99 ? -9.199 2.483 -5.406 1.00 98.38 99 SER A O 1
ATOM 750 N N . GLN A 1 100 ? -7.798 0.993 -6.335 1.00 97.88 100 GLN A N 1
ATOM 751 C CA . GLN A 1 100 ? -8.763 -0.110 -6.323 1.00 97.88 100 GLN A CA 1
ATOM 752 C C . GLN A 1 100 ? -9.181 -0.493 -4.895 1.00 97.88 100 GLN A C 1
ATOM 754 O O . GLN A 1 100 ? -10.364 -0.683 -4.619 1.00 97.88 100 GLN A O 1
ATOM 759 N N . GLY A 1 101 ? -8.223 -0.589 -3.973 1.00 97.19 101 GLY A N 1
ATOM 760 C CA . GLY A 1 101 ? -8.454 -0.985 -2.588 1.00 97.19 101 GLY A CA 1
ATOM 761 C C . GLY A 1 101 ? -9.345 -0.010 -1.826 1.00 97.19 101 GLY A C 1
ATOM 762 O O . GLY A 1 101 ? -10.082 -0.447 -0.944 1.00 97.19 101 GLY A O 1
ATOM 763 N N . LEU A 1 102 ? -9.311 1.275 -2.185 1.00 98.06 102 LEU A N 1
ATOM 764 C CA . LEU A 1 102 ? -10.151 2.331 -1.620 1.00 98.06 102 LEU A CA 1
ATOM 765 C C . LEU A 1 102 ? -11.411 2.621 -2.458 1.00 98.06 102 LEU A C 1
ATOM 767 O O . LEU A 1 102 ? -12.250 3.391 -2.002 1.00 98.06 102 LEU A O 1
ATOM 771 N N . GLY A 1 103 ? -11.563 2.043 -3.653 1.00 97.62 103 GLY A N 1
ATOM 772 C CA . GLY A 1 103 ? -12.692 2.340 -4.546 1.00 97.62 103 GLY A CA 1
ATOM 773 C C . GLY A 1 103 ? -12.705 3.785 -5.046 1.00 97.62 103 GLY A C 1
ATOM 774 O O . GLY A 1 103 ? -13.758 4.411 -5.129 1.00 97.62 103 GLY A O 1
ATOM 775 N N . VAL A 1 104 ? -11.526 4.341 -5.323 1.00 98.25 104 VAL A N 1
ATOM 776 C CA . VAL A 1 104 ? -11.340 5.728 -5.773 1.00 98.25 104 VAL A CA 1
ATOM 777 C C . VAL A 1 104 ? -10.409 5.777 -6.986 1.00 98.25 104 VAL A C 1
ATOM 779 O O . VAL A 1 104 ? -9.896 4.756 -7.433 1.00 98.25 104 VAL A O 1
ATOM 782 N N . ASN A 1 105 ? -10.162 6.975 -7.515 1.00 98.12 105 ASN A N 1
ATOM 783 C CA . ASN A 1 105 ? -9.155 7.216 -8.548 1.00 98.12 105 ASN A CA 1
ATOM 784 C C . ASN A 1 105 ? -8.010 8.102 -8.020 1.00 98.12 105 ASN A C 1
ATOM 786 O O . ASN A 1 105 ? -8.047 8.596 -6.891 1.00 98.12 105 ASN A O 1
ATOM 790 N N . CYS A 1 106 ? -7.009 8.353 -8.866 1.00 98.31 106 CYS A N 1
ATOM 791 C CA . CYS A 1 106 ? -5.817 9.136 -8.530 1.00 98.31 106 CYS A CA 1
ATOM 792 C C . CYS A 1 106 ? -6.150 10.544 -8.006 1.00 98.31 106 CYS A C 1
ATOM 794 O O . CYS A 1 106 ? -5.490 11.044 -7.090 1.00 98.31 106 CYS A O 1
ATOM 796 N N . SER A 1 107 ? -7.199 11.169 -8.560 1.00 98.12 107 SER A N 1
ATOM 797 C CA . SER A 1 107 ? -7.606 12.535 -8.210 1.00 98.12 107 SER A CA 1
ATOM 798 C C . SER A 1 107 ? -8.142 12.657 -6.784 1.00 98.12 107 SER A C 1
ATOM 800 O O . SER A 1 107 ? -8.205 13.753 -6.236 1.00 98.12 107 SER A O 1
ATOM 802 N N . TYR A 1 108 ? -8.474 11.536 -6.136 1.00 98.38 108 TYR A N 1
ATOM 803 C CA . TYR A 1 108 ? -8.840 11.515 -4.723 1.00 98.38 108 TYR A CA 1
ATOM 804 C C . TYR A 1 108 ? -7.704 12.013 -3.815 1.00 98.38 108 TYR A C 1
ATOM 806 O O . TYR A 1 108 ? -7.974 12.595 -2.766 1.00 98.38 108 TYR A O 1
ATOM 814 N N . CYS A 1 109 ? -6.448 11.848 -4.245 1.00 98.56 109 CYS A N 1
ATOM 815 C CA . CYS A 1 109 ? -5.260 12.278 -3.505 1.00 98.56 109 CYS A CA 1
ATOM 816 C C . CYS A 1 109 ? -4.419 13.332 -4.247 1.00 98.56 109 CYS A C 1
ATOM 818 O O . CYS A 1 109 ? -3.782 14.158 -3.593 1.00 98.56 109 CYS A O 1
ATOM 820 N N . HIS A 1 110 ? -4.395 13.314 -5.581 1.00 98.62 110 HIS A N 1
ATOM 821 C CA . HIS A 1 110 ? -3.439 14.080 -6.387 1.00 98.62 110 HIS A CA 1
ATOM 822 C C . HIS A 1 110 ? -4.107 15.054 -7.363 1.00 98.62 110 HIS A C 1
ATOM 824 O O . HIS A 1 110 ? -5.200 14.799 -7.856 1.00 98.62 110 HIS A O 1
ATOM 830 N N . ASN A 1 111 ? -3.389 16.116 -7.728 1.00 97.94 111 ASN A N 1
ATOM 831 C CA . ASN A 1 111 ? -3.512 16.724 -9.050 1.00 97.94 111 ASN A CA 1
ATOM 832 C C . ASN A 1 111 ? -2.525 16.009 -9.993 1.00 97.94 111 ASN A C 1
ATOM 834 O O . ASN A 1 111 ? -1.321 15.995 -9.729 1.00 97.94 111 ASN A O 1
ATOM 838 N N . SER A 1 112 ? -3.020 15.386 -11.068 1.00 97.00 112 SER A N 1
ATOM 839 C CA . SER A 1 112 ? -2.191 14.596 -11.991 1.00 97.00 112 SER A CA 1
ATOM 840 C C . SER A 1 112 ? -1.211 15.433 -12.813 1.00 97.00 112 SER A C 1
ATOM 842 O O . SER A 1 112 ? -0.260 14.867 -13.343 1.00 97.00 112 SER A O 1
ATOM 844 N N . GLN A 1 113 ? -1.380 16.760 -12.872 1.00 97.12 113 GLN A N 1
ATOM 845 C CA . GLN A 1 113 ? -0.375 17.663 -13.444 1.00 97.12 113 GLN A CA 1
ATOM 846 C C . GLN A 1 113 ? 0.972 17.558 -12.705 1.00 97.12 113 GLN A C 1
ATOM 848 O O . GLN A 1 113 ? 2.023 17.725 -13.318 1.00 97.12 113 GLN A O 1
ATOM 853 N N . ALA A 1 114 ? 0.957 17.267 -11.397 1.00 96.50 114 ALA A N 1
ATOM 854 C CA . ALA A 1 114 ? 2.162 17.167 -10.579 1.00 96.50 114 ALA A CA 1
ATOM 855 C C . ALA A 1 114 ? 1.970 16.232 -9.367 1.00 96.50 114 ALA A C 1
ATOM 857 O O . ALA A 1 114 ? 1.791 16.678 -8.231 1.00 96.50 114 ALA A O 1
ATOM 858 N N . PHE A 1 115 ? 2.072 14.912 -9.575 1.00 97.88 115 PHE A N 1
ATOM 859 C CA . PHE A 1 115 ? 1.888 13.914 -8.506 1.00 97.88 115 PHE A CA 1
ATOM 860 C C . PHE A 1 115 ? 2.781 14.125 -7.271 1.00 97.88 115 PHE A C 1
ATOM 862 O O . PHE A 1 115 ? 2.354 13.835 -6.152 1.00 97.88 115 PHE A O 1
ATOM 869 N N . GLY A 1 116 ? 4.012 14.612 -7.430 1.00 96.00 116 GLY A N 1
ATOM 870 C CA . GLY A 1 116 ? 4.961 14.868 -6.343 1.00 96.00 116 GLY A CA 1
ATOM 871 C C . GLY A 1 116 ? 4.670 16.131 -5.534 1.00 96.00 116 GLY A C 1
ATOM 872 O O . GLY A 1 116 ? 5.152 16.238 -4.408 1.00 96.00 116 GLY A O 1
ATOM 873 N N . ASN A 1 117 ? 3.841 17.044 -6.047 1.00 97.00 117 ASN A N 1
ATOM 874 C CA . ASN A 1 117 ? 3.597 18.334 -5.416 1.00 97.00 117 ASN A CA 1
ATOM 875 C C . ASN A 1 117 ? 2.555 18.229 -4.288 1.00 97.00 117 ASN A C 1
ATOM 877 O O . ASN A 1 117 ? 1.377 17.947 -4.519 1.00 97.00 117 ASN A O 1
ATOM 881 N N . TRP A 1 118 ? 2.988 18.466 -3.049 1.00 96.81 118 TRP A N 1
ATOM 882 C CA . TRP A 1 118 ? 2.125 18.413 -1.868 1.00 96.81 118 TRP A CA 1
ATOM 883 C C . TRP A 1 118 ? 1.149 19.587 -1.768 1.00 96.81 118 TRP A C 1
ATOM 885 O O . TRP A 1 118 ? 0.025 19.365 -1.327 1.00 96.81 118 TRP A O 1
ATOM 895 N N . SER A 1 119 ? 1.517 20.795 -2.211 1.00 97.12 119 SER A N 1
ATOM 896 C CA . SER A 1 119 ? 0.623 21.963 -2.134 1.00 97.12 119 SER A CA 1
ATOM 897 C C . SER A 1 119 ? -0.556 21.870 -3.105 1.00 97.12 119 SER A C 1
ATOM 899 O O . SER A 1 119 ? -1.601 22.461 -2.864 1.00 97.12 119 SER A O 1
ATOM 901 N N . GLN A 1 120 ? -0.414 21.073 -4.168 1.00 96.62 120 GLN A N 1
ATOM 902 C CA . GLN A 1 120 ? -1.476 20.762 -5.131 1.00 96.62 120 GLN A CA 1
ATOM 903 C C . GLN A 1 120 ? -2.179 19.422 -4.844 1.00 96.62 120 GLN A C 1
ATOM 905 O O . GLN A 1 120 ? -2.965 18.934 -5.658 1.00 96.62 120 GLN A O 1
ATOM 910 N N . SER A 1 121 ? -1.876 18.781 -3.712 1.00 97.88 121 SER A N 1
ATOM 911 C CA . SER A 1 121 ? -2.508 17.524 -3.304 1.00 97.88 121 SER A CA 1
ATOM 912 C C . SER A 1 121 ? -3.735 17.757 -2.433 1.00 97.88 121 SER A C 1
ATOM 914 O O . SER A 1 121 ? -3.916 18.818 -1.843 1.00 97.88 121 SER A O 1
ATOM 916 N N . ARG A 1 122 ? -4.569 16.724 -2.301 1.00 96.44 122 ARG A N 1
ATOM 917 C CA . ARG A 1 122 ? -5.719 16.751 -1.392 1.00 96.44 122 ARG A CA 1
ATOM 918 C C . ARG A 1 122 ? -5.341 16.237 -0.003 1.00 96.44 122 ARG A C 1
ATOM 920 O O . ARG A 1 122 ? -4.422 15.429 0.142 1.00 96.44 122 ARG A O 1
ATOM 927 N N . VAL A 1 123 ? -6.097 16.640 1.020 1.00 95.50 123 VAL A N 1
ATOM 928 C CA . VAL A 1 123 ? -5.865 16.254 2.430 1.00 95.50 123 VAL A CA 1
ATOM 929 C C . VAL A 1 123 ? -5.836 14.736 2.645 1.00 95.50 123 VAL A C 1
ATOM 931 O O . VAL A 1 123 ? -5.119 14.231 3.505 1.00 95.50 123 VAL A O 1
ATOM 934 N N . GLN A 1 124 ? -6.550 13.979 1.813 1.00 96.94 124 GLN A N 1
ATOM 935 C CA . GLN A 1 124 ? -6.580 12.518 1.823 1.00 96.94 124 GLN A CA 1
ATOM 936 C C . GLN A 1 124 ? -5.190 11.908 1.599 1.00 96.94 124 GLN A C 1
ATOM 938 O O . GLN A 1 124 ? -4.898 10.847 2.153 1.00 96.94 124 GLN A O 1
ATOM 943 N N . ARG A 1 125 ? -4.302 12.592 0.861 1.00 98.25 125 ARG A N 1
ATOM 944 C CA . ARG A 1 125 ? -2.922 12.146 0.635 1.00 98.25 125 ARG A CA 1
ATOM 945 C C . ARG A 1 125 ? -2.118 12.083 1.936 1.00 98.25 125 ARG A C 1
ATOM 947 O O . ARG A 1 125 ? -1.276 11.200 2.071 1.00 98.25 125 ARG A O 1
ATOM 954 N N . VAL A 1 126 ? -2.399 12.959 2.905 1.00 97.38 126 VAL A N 1
ATOM 955 C CA . VAL A 1 126 ? -1.767 12.928 4.237 1.00 97.38 126 VAL A CA 1
ATOM 956 C C . VAL A 1 126 ? -2.176 11.658 4.985 1.00 97.38 126 VAL A C 1
ATOM 958 O O . VAL A 1 126 ? -1.323 10.925 5.477 1.00 97.38 126 VAL A O 1
ATOM 961 N N . ASN A 1 127 ? -3.468 11.324 4.988 1.00 94.75 127 ASN A N 1
ATOM 962 C CA . ASN A 1 127 ? -3.954 10.094 5.619 1.00 94.75 127 ASN A CA 1
ATOM 963 C C . ASN A 1 127 ? -3.392 8.843 4.932 1.00 94.75 127 ASN A C 1
ATOM 965 O O . ASN A 1 127 ? -2.956 7.915 5.608 1.00 94.75 127 ASN A O 1
ATOM 969 N N . ALA A 1 128 ? -3.342 8.829 3.597 1.00 97.62 128 ALA A N 1
ATOM 970 C CA . ALA A 1 128 ? -2.729 7.740 2.839 1.00 97.62 128 ALA A CA 1
ATOM 971 C C . ALA A 1 128 ? -1.229 7.596 3.154 1.00 97.62 128 ALA A C 1
ATOM 973 O O . ALA A 1 128 ? -0.725 6.479 3.275 1.00 97.62 128 ALA A O 1
ATOM 974 N N . TRP A 1 129 ? -0.521 8.715 3.349 1.00 97.56 129 TRP A N 1
ATOM 975 C CA . TRP A 1 129 ? 0.879 8.722 3.766 1.00 97.56 129 TRP A CA 1
ATOM 976 C C . TRP A 1 129 ? 1.051 8.019 5.116 1.00 97.56 129 TRP A C 1
ATOM 978 O O . TRP A 1 129 ? 1.882 7.115 5.200 1.00 97.56 129 TRP A O 1
ATOM 988 N N . TYR A 1 130 ? 0.251 8.350 6.134 1.00 97.00 130 TYR A N 1
ATOM 989 C CA . TYR A 1 130 ? 0.295 7.648 7.425 1.00 97.00 130 TYR A CA 1
ATOM 990 C C . TYR A 1 130 ? -0.152 6.186 7.307 1.00 97.00 130 TYR A C 1
ATOM 992 O O . TYR A 1 130 ? 0.485 5.309 7.885 1.00 97.00 130 TYR A O 1
ATOM 1000 N N . GLY A 1 131 ? -1.168 5.901 6.490 1.00 96.62 131 GLY A N 1
ATOM 1001 C CA . GLY A 1 131 ? -1.647 4.542 6.229 1.00 96.62 131 GLY A CA 1
ATOM 1002 C C . GLY A 1 131 ? -0.560 3.613 5.682 1.00 96.62 131 GLY A C 1
ATOM 1003 O O . GLY A 1 131 ? -0.452 2.475 6.127 1.00 96.62 131 GLY A O 1
ATOM 1004 N N . ILE A 1 132 ? 0.311 4.102 4.791 1.00 98.12 132 ILE A N 1
ATOM 1005 C CA . ILE A 1 132 ? 1.468 3.329 4.302 1.00 98.12 132 ILE A CA 1
ATOM 1006 C C . ILE A 1 132 ? 2.412 2.953 5.453 1.00 98.12 132 ILE A C 1
ATOM 1008 O O . ILE A 1 132 ? 2.912 1.831 5.489 1.00 98.12 132 ILE A O 1
ATOM 1012 N N . ARG A 1 133 ? 2.659 3.865 6.404 1.00 97.69 133 ARG A N 1
ATOM 1013 C CA . ARG A 1 133 ? 3.544 3.593 7.552 1.00 97.69 133 ARG A CA 1
ATOM 1014 C C . ARG A 1 133 ? 2.903 2.600 8.507 1.00 97.69 133 ARG A C 1
ATOM 1016 O O . ARG A 1 133 ? 3.577 1.671 8.921 1.00 97.69 133 ARG A O 1
ATOM 1023 N N . MET A 1 134 ? 1.612 2.763 8.788 1.00 96.69 134 MET A N 1
ATOM 1024 C CA . MET A 1 134 ? 0.844 1.830 9.613 1.00 96.69 134 MET A CA 1
ATOM 1025 C C . MET A 1 134 ? 0.879 0.410 9.034 1.00 96.69 134 MET A C 1
ATOM 1027 O O . MET A 1 134 ? 1.094 -0.546 9.770 1.00 96.69 134 MET A O 1
ATOM 1031 N N . VAL A 1 135 ? 0.701 0.263 7.717 1.00 97.94 135 VAL A N 1
ATOM 1032 C CA . VAL A 1 135 ? 0.769 -1.046 7.050 1.00 97.94 135 VAL A CA 1
ATOM 1033 C C . VAL A 1 135 ? 2.173 -1.644 7.135 1.00 97.94 135 VAL A C 1
ATOM 1035 O O . VAL A 1 135 ? 2.290 -2.821 7.459 1.00 97.94 135 VAL A O 1
ATOM 1038 N N . ARG A 1 136 ? 3.225 -0.848 6.897 1.00 97.88 136 ARG A N 1
ATOM 1039 C CA . ARG A 1 136 ? 4.620 -1.299 7.053 1.00 97.88 136 ARG A CA 1
ATOM 1040 C C . ARG A 1 136 ? 4.894 -1.785 8.474 1.00 97.88 136 ARG A C 1
ATOM 1042 O O . ARG A 1 136 ? 5.354 -2.903 8.649 1.00 97.88 136 ARG A O 1
ATOM 1049 N N . ASP A 1 137 ? 4.532 -0.981 9.470 1.00 97.19 137 ASP A N 1
ATOM 1050 C CA . ASP A 1 137 ? 4.682 -1.317 10.887 1.00 97.19 137 ASP A CA 1
ATOM 1051 C C . ASP A 1 137 ? 3.931 -2.606 11.254 1.00 97.19 137 ASP A C 1
ATOM 1053 O O . ASP A 1 137 ? 4.511 -3.526 11.822 1.00 97.19 137 ASP A O 1
ATOM 1057 N N . SER A 1 138 ? 2.671 -2.729 10.830 1.00 96.62 138 SER A N 1
ATOM 1058 C CA . SER A 1 138 ? 1.860 -3.934 11.055 1.00 96.62 138 SER A CA 1
ATOM 1059 C C . SER A 1 138 ? 2.479 -5.179 10.409 1.00 96.62 138 SER A C 1
ATOM 1061 O O . SER A 1 138 ? 2.512 -6.252 11.011 1.00 96.62 138 SER A O 1
ATOM 1063 N N . ASN A 1 139 ? 2.975 -5.054 9.177 1.00 97.69 139 ASN A N 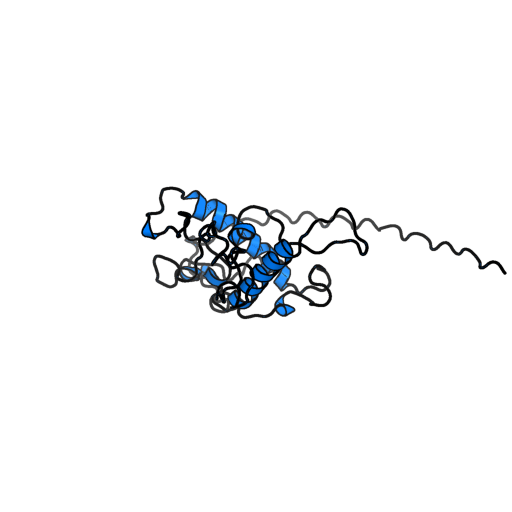1
ATOM 1064 C CA . ASN A 1 139 ? 3.581 -6.168 8.457 1.00 97.69 139 ASN A CA 1
ATOM 1065 C C . ASN A 1 139 ? 4.912 -6.594 9.078 1.00 97.69 139 ASN A C 1
ATOM 1067 O O . ASN A 1 139 ? 5.137 -7.794 9.227 1.00 97.69 139 ASN A O 1
ATOM 1071 N N . ASP A 1 140 ? 5.769 -5.647 9.448 1.00 96.19 140 ASP A N 1
ATOM 1072 C CA . ASP A 1 140 ? 7.123 -5.932 9.922 1.00 96.19 140 ASP A CA 1
ATOM 1073 C C . ASP A 1 140 ? 7.121 -6.330 11.406 1.00 96.19 140 ASP A C 1
ATOM 1075 O O . ASP A 1 140 ? 7.611 -7.403 11.761 1.00 96.19 140 ASP A O 1
ATOM 1079 N N . ASN A 1 141 ? 6.503 -5.514 12.264 1.00 96.38 141 ASN A N 1
ATOM 1080 C CA . ASN A 1 141 ? 6.621 -5.627 13.721 1.00 96.38 141 ASN A CA 1
ATOM 1081 C C . ASN A 1 141 ? 5.558 -6.516 14.375 1.00 96.38 141 ASN A C 1
ATOM 1083 O O . ASN A 1 141 ? 5.723 -6.893 15.532 1.00 96.38 141 ASN A O 1
ATOM 1087 N N . TYR A 1 142 ? 4.489 -6.876 13.657 1.00 95.12 142 TYR A N 1
ATOM 1088 C CA . TYR A 1 142 ? 3.428 -7.731 14.200 1.00 95.12 142 TYR A CA 1
ATOM 1089 C C . TYR A 1 142 ? 3.278 -9.026 13.408 1.00 95.12 142 TYR A C 1
ATOM 1091 O O . TYR A 1 142 ? 3.365 -10.102 13.982 1.00 95.12 142 TYR A O 1
ATOM 1099 N N . ILE A 1 143 ? 3.083 -8.969 12.089 1.00 95.75 143 ILE A N 1
ATOM 1100 C CA . ILE A 1 143 ? 2.802 -10.186 11.309 1.00 95.75 143 ILE A CA 1
ATOM 1101 C C . ILE A 1 143 ? 4.079 -10.988 11.060 1.00 95.75 143 ILE A C 1
ATOM 1103 O O . ILE A 1 143 ? 4.134 -12.179 11.363 1.00 95.75 143 ILE A O 1
ATOM 1107 N N . THR A 1 144 ? 5.113 -10.345 10.521 1.00 94.31 144 THR A N 1
ATOM 1108 C CA . THR A 1 144 ? 6.386 -11.012 10.213 1.00 94.31 144 THR A CA 1
ATOM 1109 C C . THR A 1 144 ? 7.139 -11.372 11.491 1.00 94.31 144 THR A C 1
ATOM 1111 O O . THR A 1 144 ? 7.701 -12.462 11.577 1.00 94.31 144 THR A O 1
ATOM 1114 N N . ALA A 1 145 ? 7.072 -10.519 12.518 1.00 94.06 145 ALA A N 1
ATOM 1115 C CA . ALA A 1 145 ? 7.694 -10.752 13.822 1.00 94.06 145 ALA A CA 1
ATOM 1116 C C . ALA A 1 145 ? 7.199 -12.020 14.544 1.00 94.06 145 ALA A C 1
ATOM 1118 O O . ALA A 1 145 ? 7.960 -12.627 15.294 1.00 94.06 145 ALA A O 1
ATOM 1119 N N . LEU A 1 146 ? 5.965 -12.473 14.283 1.00 91.50 146 LEU A N 1
ATOM 1120 C CA . LEU A 1 146 ? 5.457 -13.749 14.812 1.00 91.50 146 LEU A CA 1
ATOM 1121 C C . LEU A 1 146 ? 6.204 -14.976 14.249 1.00 91.50 146 LEU A C 1
ATOM 1123 O O . LEU A 1 146 ? 6.067 -16.079 14.780 1.00 91.50 146 LEU A O 1
ATOM 1127 N N . GLY A 1 147 ? 7.039 -14.793 13.220 1.00 82.31 147 GLY A N 1
ATOM 1128 C CA . GLY A 1 147 ? 8.068 -15.741 12.801 1.00 82.31 147 GLY A CA 1
ATOM 1129 C C . GLY A 1 147 ? 7.552 -17.169 12.615 1.00 82.31 147 GLY A C 1
ATOM 1130 O O . GLY A 1 147 ? 6.629 -17.419 11.842 1.00 82.31 147 GLY A O 1
ATOM 1131 N N . LYS A 1 148 ? 8.157 -18.118 13.341 1.00 88.44 148 LYS A N 1
ATOM 1132 C CA . LYS A 1 148 ? 7.887 -19.565 13.227 1.00 88.44 148 LYS A CA 1
ATOM 1133 C C . LYS A 1 148 ? 6.566 -20.022 13.862 1.00 88.44 148 LYS A C 1
ATOM 1135 O O . LYS A 1 148 ? 6.258 -21.207 13.798 1.00 88.44 148 LYS A O 1
ATOM 1140 N N . VAL A 1 149 ? 5.797 -19.124 14.482 1.00 95.00 149 VAL A N 1
ATOM 1141 C CA . VAL A 1 149 ? 4.493 -19.470 15.081 1.00 95.00 149 VAL A CA 1
ATOM 1142 C C . VAL A 1 149 ? 3.445 -19.750 14.000 1.00 95.00 149 VAL A C 1
ATOM 1144 O O . VAL A 1 149 ? 2.483 -20.479 14.235 1.00 95.00 149 VAL A O 1
ATOM 1147 N N . TRP A 1 150 ? 3.626 -19.200 12.797 1.00 94.75 150 TRP A N 1
ATOM 1148 C CA . TRP A 1 150 ? 2.704 -19.417 11.692 1.00 94.75 150 TRP A CA 1
ATOM 1149 C C . TRP A 1 150 ? 2.749 -20.869 11.193 1.00 94.75 150 TRP A C 1
ATOM 1151 O O . TRP A 1 150 ? 3.796 -21.320 10.725 1.00 94.75 150 TRP A O 1
ATOM 1161 N N . PRO A 1 151 ? 1.621 -21.606 11.220 1.00 94.75 151 PRO A N 1
ATOM 1162 C CA . PRO A 1 151 ? 1.576 -22.932 10.624 1.00 94.75 151 PRO A CA 1
ATOM 1163 C C . PRO A 1 151 ? 1.659 -22.834 9.096 1.00 94.75 151 PRO A C 1
ATOM 1165 O O . PRO A 1 151 ? 1.291 -21.819 8.503 1.00 94.75 151 PRO A O 1
ATOM 1168 N N . ALA A 1 152 ? 2.091 -23.916 8.443 1.00 94.31 152 ALA A N 1
ATOM 1169 C CA . ALA A 1 152 ? 2.362 -23.939 7.002 1.00 94.31 152 ALA A CA 1
ATOM 1170 C C . ALA A 1 152 ? 1.182 -23.444 6.139 1.00 94.31 152 ALA A C 1
ATOM 1172 O O . ALA A 1 152 ? 1.380 -22.751 5.147 1.00 94.31 152 ALA A O 1
ATOM 1173 N N . ASN A 1 153 ? -0.065 -23.705 6.550 1.00 92.88 153 ASN A N 1
ATOM 1174 C CA . ASN A 1 153 ? -1.269 -23.246 5.842 1.00 92.88 153 ASN A CA 1
ATOM 1175 C C . ASN A 1 153 ? -1.567 -21.731 5.981 1.00 92.88 153 ASN A C 1
ATOM 1177 O O . ASN A 1 153 ? -2.579 -21.241 5.461 1.00 92.88 153 ASN A O 1
ATOM 1181 N N . ARG A 1 154 ? -0.726 -20.978 6.699 1.00 94.62 154 ARG A N 1
ATOM 1182 C CA . ARG A 1 154 ? -0.773 -19.509 6.833 1.00 94.62 154 ARG A CA 1
ATOM 1183 C C . ARG A 1 154 ? 0.347 -18.805 6.071 1.00 94.62 154 ARG A C 1
ATOM 1185 O O . ARG A 1 154 ? 0.325 -17.576 5.992 1.00 94.62 154 ARG A O 1
ATOM 1192 N N . LEU A 1 155 ? 1.265 -19.568 5.488 1.00 94.94 155 LEU A N 1
ATOM 1193 C CA . LEU A 1 155 ? 2.359 -19.053 4.681 1.00 94.94 155 LEU A CA 1
ATOM 1194 C C . LEU A 1 155 ? 1.939 -18.928 3.212 1.00 94.94 155 LEU A C 1
ATOM 1196 O O . LEU A 1 155 ? 1.018 -19.605 2.739 1.00 94.94 155 LEU A O 1
ATOM 1200 N N . GLY A 1 156 ? 2.581 -18.001 2.515 1.00 93.25 156 GLY A N 1
ATOM 1201 C CA . GLY A 1 156 ? 2.525 -17.864 1.072 1.00 93.25 156 GLY A CA 1
ATOM 1202 C C . GLY A 1 156 ? 3.466 -18.834 0.357 1.00 93.25 156 GLY A C 1
ATOM 1203 O O . GLY A 1 156 ? 4.216 -19.569 1.003 1.00 93.25 156 GLY A O 1
ATOM 1204 N N . PRO A 1 157 ? 3.468 -18.824 -0.985 1.00 91.50 157 PRO A N 1
ATOM 1205 C CA . PRO A 1 157 ? 4.345 -19.675 -1.789 1.00 91.50 157 PRO A CA 1
ATOM 1206 C C . PRO A 1 157 ? 5.840 -19.487 -1.493 1.00 91.50 157 PRO A C 1
ATOM 1208 O O . PRO A 1 157 ? 6.589 -20.459 -1.517 1.00 91.50 157 PRO A O 1
ATOM 1211 N N . ALA A 1 158 ? 6.265 -18.261 -1.171 1.00 90.88 158 ALA A N 1
ATOM 1212 C CA . ALA A 1 158 ? 7.646 -17.942 -0.808 1.00 90.88 158 ALA A CA 1
ATOM 1213 C C . ALA A 1 158 ? 7.998 -18.292 0.655 1.00 90.88 158 ALA A C 1
ATOM 1215 O O . ALA A 1 158 ? 9.135 -18.102 1.081 1.00 90.88 158 ALA A O 1
ATOM 1216 N N . GLY A 1 159 ? 7.043 -18.820 1.431 1.00 92.81 159 GLY A N 1
ATOM 1217 C CA . GLY A 1 159 ? 7.235 -19.200 2.833 1.00 92.81 159 GLY A CA 1
ATOM 1218 C C . GLY A 1 159 ? 7.053 -18.058 3.836 1.00 92.81 159 GLY A C 1
ATOM 1219 O O . GLY A 1 159 ? 7.187 -18.277 5.037 1.00 92.81 159 GLY A O 1
ATOM 1220 N N . ASP A 1 160 ? 6.711 -16.856 3.381 1.00 94.50 160 ASP A N 1
ATOM 1221 C CA . ASP A 1 160 ? 6.422 -15.710 4.236 1.00 94.50 160 ASP A CA 1
ATOM 1222 C C . ASP A 1 160 ? 4.961 -15.723 4.730 1.00 94.50 160 ASP A C 1
ATOM 1224 O O . ASP A 1 160 ? 4.071 -16.244 4.052 1.00 94.50 160 ASP A O 1
ATOM 1228 N N . PRO A 1 161 ? 4.653 -15.159 5.912 1.00 96.06 161 PRO A N 1
ATOM 1229 C CA . PRO A 1 161 ? 3.279 -15.117 6.395 1.00 96.06 161 PRO A CA 1
ATOM 1230 C C . PRO A 1 161 ? 2.414 -14.187 5.548 1.00 96.06 161 PRO A C 1
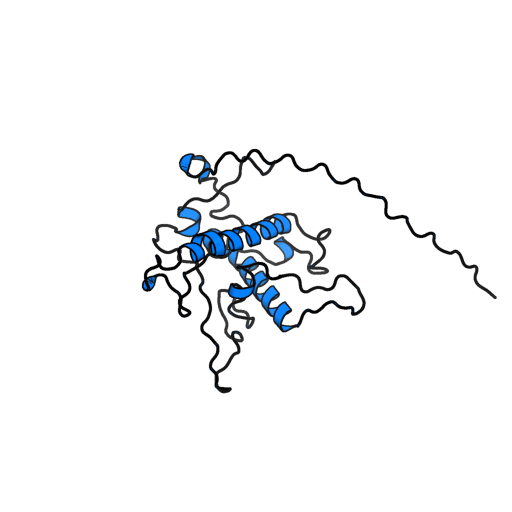ATOM 1232 O O . PRO A 1 161 ? 2.865 -13.127 5.107 1.00 96.06 161 PRO A O 1
ATOM 1235 N N . LYS A 1 162 ? 1.134 -14.543 5.400 1.00 95.75 162 LYS A N 1
ATOM 1236 C CA . LYS A 1 162 ? 0.132 -13.685 4.757 1.00 95.75 162 LYS A CA 1
ATOM 1237 C C . LYS A 1 162 ? -0.007 -12.355 5.508 1.00 95.75 162 LYS A C 1
ATOM 1239 O O . LYS A 1 162 ? -0.430 -12.318 6.661 1.00 95.75 162 LYS A O 1
ATOM 1244 N N . LYS A 1 163 ? 0.337 -11.267 4.830 1.00 96.81 163 LYS A N 1
ATOM 1245 C CA . LYS A 1 163 ? 0.422 -9.890 5.318 1.00 96.81 163 LYS A CA 1
ATOM 1246 C C . LYS A 1 163 ? -0.804 -9.055 4.951 1.00 96.81 163 LYS A C 1
ATOM 1248 O O . LYS A 1 163 ? -1.683 -9.486 4.195 1.00 96.81 163 LYS A O 1
ATOM 1253 N N . ILE A 1 164 ? -0.860 -7.838 5.496 1.00 97.50 164 ILE A N 1
ATOM 1254 C CA . ILE A 1 164 ? -1.930 -6.873 5.231 1.00 97.50 164 ILE A CA 1
ATOM 1255 C C . ILE A 1 164 ? -1.521 -5.836 4.184 1.00 97.50 164 ILE A C 1
ATOM 1257 O O . ILE A 1 164 ? -0.354 -5.463 4.046 1.00 97.50 164 ILE A O 1
ATOM 1261 N N . TYR A 1 165 ? -2.514 -5.335 3.460 1.00 97.50 165 TYR A N 1
ATOM 1262 C CA . TYR A 1 165 ? -2.401 -4.190 2.561 1.00 97.50 165 TYR A CA 1
ATOM 1263 C C . TYR A 1 165 ? -3.706 -3.377 2.583 1.00 97.50 165 TYR A C 1
ATOM 1265 O O . TYR A 1 165 ? -4.637 -3.680 3.325 1.00 97.50 165 TYR A O 1
ATOM 1273 N N . CYS A 1 166 ? -3.814 -2.340 1.749 1.00 97.62 166 CYS A N 1
ATOM 1274 C CA . CYS A 1 166 ? -4.946 -1.403 1.737 1.00 97.62 166 CYS A CA 1
ATOM 1275 C C . CYS A 1 166 ? -6.332 -2.088 1.708 1.00 97.62 166 CYS A C 1
ATOM 1277 O O . CYS A 1 166 ? -7.163 -1.857 2.588 1.00 97.62 166 CYS A O 1
ATOM 1279 N N . THR A 1 167 ? -6.582 -2.975 0.740 1.00 97.62 167 THR A N 1
ATOM 1280 C CA . THR A 1 167 ? -7.851 -3.711 0.605 1.00 97.62 167 THR A CA 1
ATOM 1281 C C . THR A 1 167 ? -8.128 -4.697 1.740 1.00 97.62 167 THR A C 1
ATOM 1283 O O . THR A 1 167 ? -9.289 -5.073 1.866 1.00 97.62 167 THR A O 1
ATOM 1286 N N . THR A 1 168 ? -7.152 -5.102 2.571 1.00 98.19 168 THR A N 1
ATOM 1287 C CA . THR A 1 168 ? -7.415 -5.937 3.764 1.00 98.19 168 THR A CA 1
ATOM 1288 C C . THR A 1 168 ? -8.490 -5.292 4.636 1.00 98.19 168 THR A C 1
ATOM 1290 O O . THR A 1 168 ? -9.454 -5.949 5.020 1.00 98.19 168 THR A O 1
ATOM 1293 N N . CYS A 1 169 ? -8.370 -3.983 4.865 1.00 97.50 169 CYS A N 1
ATOM 1294 C CA . CYS A 1 169 ? -9.333 -3.210 5.645 1.00 97.50 169 CYS A CA 1
ATOM 1295 C C . CYS A 1 169 ? -10.385 -2.544 4.748 1.00 97.50 169 CYS A C 1
ATOM 1297 O O . CYS A 1 169 ? -11.588 -2.621 5.011 1.00 97.50 169 CYS A O 1
ATOM 1299 N N . HIS A 1 170 ? -9.931 -1.870 3.685 1.00 97.69 170 HIS A N 1
ATOM 1300 C CA . HIS A 1 170 ? -10.772 -0.967 2.899 1.00 97.69 170 HIS A CA 1
ATOM 1301 C C . HIS A 1 170 ? -11.745 -1.685 1.969 1.00 97.69 170 HIS A C 1
ATOM 1303 O O . HIS A 1 170 ? -12.850 -1.201 1.781 1.00 97.69 170 HIS A O 1
ATOM 1309 N N . ARG A 1 171 ? -11.384 -2.847 1.410 1.00 95.69 171 ARG A N 1
ATOM 1310 C CA . ARG A 1 171 ? -12.272 -3.681 0.574 1.00 95.69 171 ARG A CA 1
ATOM 1311 C C . ARG A 1 171 ? -13.073 -2.916 -0.499 1.00 95.69 171 ARG A C 1
ATOM 1313 O O . ARG A 1 171 ? -14.232 -3.236 -0.737 1.00 95.69 171 ARG A O 1
ATOM 1320 N N . GLY A 1 172 ? -12.446 -1.944 -1.160 1.00 96.56 172 GLY A N 1
ATOM 1321 C CA . GLY A 1 172 ? -13.056 -1.154 -2.232 1.00 96.56 172 GLY A CA 1
ATOM 1322 C C . GLY A 1 172 ? -13.861 0.054 -1.753 1.00 96.56 172 GLY A C 1
ATOM 1323 O O . GLY A 1 172 ? -14.614 0.609 -2.542 1.00 96.56 172 GLY A O 1
ATOM 1324 N N . VAL A 1 173 ? -13.727 0.464 -0.487 1.00 96.62 173 VAL A N 1
ATOM 1325 C CA . VAL A 1 173 ? -14.339 1.693 0.039 1.00 96.62 173 VAL A CA 1
ATOM 1326 C C . VAL A 1 173 ? -13.310 2.588 0.733 1.00 96.62 173 VAL A C 1
ATOM 1328 O O . VAL A 1 173 ? -12.401 2.133 1.431 1.00 96.62 173 VAL A O 1
ATOM 1331 N N . ASN A 1 174 ? -13.449 3.901 0.557 1.00 94.94 174 ASN A N 1
ATOM 1332 C CA . ASN A 1 174 ? -12.462 4.896 0.991 1.00 94.94 174 ASN A CA 1
ATOM 1333 C C . ASN A 1 174 ? -12.325 4.991 2.519 1.00 94.94 174 ASN A C 1
ATOM 1335 O O . ASN A 1 174 ? -11.293 5.431 3.024 1.00 94.94 174 ASN A O 1
ATOM 1339 N N . LYS A 1 175 ? -13.343 4.538 3.252 1.00 94.88 175 LYS A N 1
ATOM 1340 C CA . LYS A 1 175 ? -13.312 4.270 4.689 1.00 94.88 175 LYS A CA 1
ATOM 1341 C C . LYS A 1 175 ? -13.809 2.844 4.921 1.00 94.88 175 LYS A C 1
ATOM 1343 O O . LYS A 1 175 ? -14.893 2.524 4.426 1.00 94.88 175 LYS A O 1
ATOM 1348 N N . PRO A 1 176 ? -13.081 1.994 5.669 1.00 94.31 176 PRO A N 1
ATOM 1349 C CA . PRO A 1 176 ? -13.556 0.653 5.990 1.00 94.31 176 PRO A CA 1
ATOM 1350 C C . PRO A 1 176 ? -14.972 0.701 6.571 1.00 94.31 176 PRO A C 1
ATOM 1352 O O . PRO A 1 176 ? -15.255 1.527 7.436 1.00 94.31 176 PRO A O 1
ATOM 1355 N N . MET A 1 177 ? -15.867 -0.155 6.067 1.00 90.88 177 MET A N 1
ATOM 1356 C CA . MET A 1 177 ? -17.274 -0.212 6.498 1.00 90.88 177 MET A CA 1
ATOM 1357 C C . MET A 1 177 ? -18.020 1.133 6.395 1.00 90.88 177 MET A C 1
ATOM 1359 O O . MET A 1 177 ? -18.895 1.414 7.203 1.00 90.88 177 MET A O 1
ATOM 1363 N N . GLY A 1 178 ? -17.640 2.012 5.460 1.00 90.75 178 GLY A N 1
ATOM 1364 C CA . GLY A 1 178 ? -18.235 3.349 5.341 1.00 90.75 178 GLY A CA 1
ATOM 1365 C C . GLY A 1 178 ? -17.853 4.312 6.474 1.00 90.75 178 GLY A C 1
ATOM 1366 O O . GLY A 1 178 ? -18.355 5.430 6.521 1.00 90.75 178 GLY A O 1
ATOM 1367 N N . GLY A 1 179 ? -16.935 3.923 7.365 1.00 90.69 179 GLY A N 1
ATOM 1368 C CA . GLY A 1 179 ? -16.512 4.740 8.501 1.00 90.69 179 GLY A CA 1
ATOM 1369 C C . GLY A 1 179 ? -17.374 4.589 9.755 1.00 90.69 179 GLY A C 1
ATOM 1370 O O . GLY A 1 179 ? -17.318 5.472 10.607 1.00 90.69 179 GLY A O 1
ATOM 1371 N N . VAL A 1 180 ? -18.144 3.501 9.880 1.00 90.25 180 VAL A N 1
ATOM 1372 C CA . VAL A 1 180 ? -18.875 3.164 11.114 1.00 90.25 180 VAL A CA 1
ATOM 1373 C C . VAL A 1 180 ? -17.894 3.052 12.294 1.00 90.25 180 VAL A C 1
ATOM 1375 O O . VAL A 1 180 ? -16.918 2.301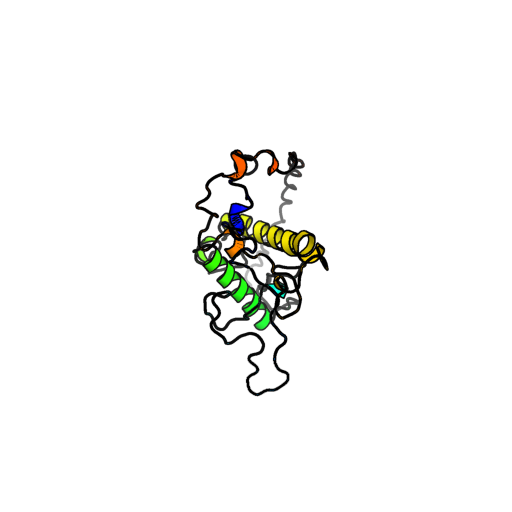 12.190 1.00 90.25 180 VAL A O 1
ATOM 1378 N N . PRO A 1 181 ? -18.119 3.766 13.415 1.00 89.38 181 PRO A N 1
ATOM 1379 C CA . PRO A 1 181 ? -17.159 3.862 14.510 1.00 89.38 181 PRO A CA 1
ATOM 1380 C C . PRO A 1 181 ? -17.249 2.688 15.494 1.00 89.38 181 PRO A C 1
ATOM 1382 O O . PRO A 1 181 ? -17.456 2.883 16.687 1.00 89.38 181 PRO A O 1
ATOM 1385 N N . MET A 1 182 ? -17.050 1.462 15.000 1.00 87.50 182 MET A N 1
ATOM 1386 C CA . MET A 1 182 ? -17.199 0.235 15.799 1.00 87.50 182 MET A CA 1
ATOM 1387 C C . MET A 1 182 ? -16.317 0.217 17.053 1.00 87.50 182 MET A C 1
ATOM 1389 O O . MET A 1 182 ? -16.678 -0.420 18.029 1.00 87.50 182 MET A O 1
ATOM 1393 N N . LEU A 1 183 ? -15.162 0.891 17.047 1.00 87.81 183 LEU A N 1
ATOM 1394 C CA . LEU A 1 183 ? -14.231 0.884 18.181 1.00 87.81 183 LEU A CA 1
ATOM 1395 C C . LEU A 1 183 ? -14.809 1.530 19.458 1.00 87.81 183 LEU A C 1
ATOM 1397 O O . LEU A 1 183 ? -14.342 1.227 20.555 1.00 87.81 183 LEU A O 1
ATOM 1401 N N . GLN A 1 184 ? -15.810 2.409 19.334 1.00 87.06 184 GLN A N 1
ATOM 1402 C CA . GLN A 1 184 ? -16.412 3.103 20.482 1.00 87.06 184 GLN A CA 1
ATOM 1403 C C . GLN A 1 184 ? -17.047 2.128 21.479 1.00 87.06 184 GLN A C 1
ATOM 1405 O O . GLN A 1 184 ? -16.959 2.353 22.683 1.00 87.06 184 GLN A O 1
ATOM 1410 N N . ASP A 1 185 ? -17.581 1.014 20.981 1.00 89.00 185 ASP A N 1
ATOM 1411 C CA . ASP A 1 185 ? -18.255 -0.004 21.789 1.00 89.00 185 ASP A CA 1
ATOM 1412 C C . ASP A 1 185 ? -17.277 -0.997 22.447 1.00 89.00 185 ASP A C 1
ATOM 1414 O O . ASP A 1 185 ? -17.682 -1.820 23.265 1.00 89.00 185 ASP A O 1
ATOM 1418 N N . TYR A 1 186 ? -15.978 -0.929 22.120 1.00 89.62 186 TYR A N 1
ATOM 1419 C CA . TYR A 1 186 ? -14.956 -1.857 22.621 1.00 89.62 186 TYR A CA 1
ATOM 1420 C C . TYR A 1 186 ? -13.775 -1.113 23.268 1.00 89.62 186 TYR A C 1
ATOM 1422 O O . TYR A 1 186 ? -12.696 -1.034 22.671 1.00 89.62 186 TYR A O 1
ATOM 1430 N N . PRO A 1 187 ? -13.920 -0.612 24.512 1.00 87.12 187 PRO A N 1
ATOM 1431 C CA . PRO A 1 187 ? -12.853 0.105 25.217 1.00 87.12 187 PRO A CA 1
ATOM 1432 C C . PRO A 1 187 ? -11.536 -0.675 25.324 1.00 87.12 187 PRO A C 1
ATOM 1434 O O . PRO A 1 187 ? -10.468 -0.084 25.236 1.00 87.12 187 PRO A O 1
ATOM 1437 N N . ALA A 1 188 ? -11.593 -2.007 25.435 1.00 87.75 188 ALA A N 1
ATOM 1438 C CA . ALA A 1 188 ? -10.406 -2.864 25.519 1.00 87.75 188 ALA A CA 1
ATOM 1439 C C . ALA A 1 188 ? -9.535 -2.871 24.246 1.00 87.75 188 ALA A C 1
ATOM 1441 O O . ALA A 1 188 ? -8.376 -3.270 24.298 1.00 87.75 188 ALA A O 1
ATOM 1442 N N . LEU A 1 189 ? -10.091 -2.462 23.100 1.00 87.25 189 LEU A N 1
ATOM 1443 C CA . LEU A 1 189 ? -9.361 -2.343 21.834 1.00 87.25 189 LEU A CA 1
ATOM 1444 C C . LEU A 1 189 ? -8.801 -0.935 21.611 1.00 87.25 189 LEU A C 1
ATOM 1446 O O . LEU A 1 189 ? -8.073 -0.705 20.644 1.00 87.25 189 LEU A O 1
ATOM 1450 N N . GLN A 1 190 ? -9.160 0.023 22.464 1.00 82.38 190 GLN A N 1
ATOM 1451 C CA . GLN A 1 190 ? -8.555 1.342 22.425 1.00 82.38 190 GLN A CA 1
ATOM 1452 C C . GLN A 1 190 ? -7.124 1.184 22.941 1.00 82.38 190 GLN A C 1
ATOM 1454 O O . GLN A 1 190 ? -6.894 0.612 24.006 1.00 82.38 190 GLN A O 1
ATOM 1459 N N . GLY A 1 191 ? -6.149 1.633 22.145 1.00 71.38 191 GLY A N 1
ATOM 1460 C CA . GLY A 1 191 ? -4.760 1.675 22.596 1.00 71.38 191 GLY A CA 1
ATOM 1461 C C . GLY A 1 191 ? -4.638 2.498 23.884 1.00 71.38 191 GLY A C 1
ATOM 1462 O O . GLY A 1 191 ? -5.573 3.231 24.224 1.00 71.38 191 GLY A O 1
ATOM 1463 N N . PRO A 1 192 ? -3.498 2.424 24.597 1.00 68.62 192 PRO A N 1
ATOM 1464 C CA . PRO A 1 192 ? -3.260 3.331 25.716 1.00 68.62 192 PRO A CA 1
ATOM 1465 C C . PRO A 1 192 ? -3.583 4.757 25.261 1.00 68.62 192 PRO A C 1
ATOM 1467 O O . PRO A 1 192 ? -3.271 5.097 24.117 1.00 68.62 192 PRO A O 1
ATOM 1470 N N . ASN A 1 193 ? -4.235 5.558 26.114 1.00 52.03 193 ASN A N 1
ATOM 1471 C CA . ASN A 1 193 ? -4.454 6.983 25.865 1.00 52.03 193 ASN A CA 1
ATOM 1472 C C . ASN A 1 193 ? -3.082 7.638 25.680 1.00 52.03 193 ASN A C 1
ATOM 1474 O O . ASN A 1 193 ? -2.488 8.147 26.626 1.00 52.03 193 ASN A O 1
ATOM 1478 N N . VAL A 1 194 ? -2.546 7.581 24.465 1.00 48.94 194 VAL A N 1
ATOM 1479 C CA . VAL A 1 194 ? -1.386 8.344 24.056 1.00 48.94 194 VAL A CA 1
ATOM 1480 C C . VAL A 1 194 ? -1.895 9.766 24.003 1.00 48.94 194 VAL A C 1
ATOM 1482 O O . VAL A 1 194 ? -2.470 10.210 23.009 1.00 48.94 194 VAL A O 1
ATOM 1485 N N . THR A 1 195 ? -1.744 10.467 25.126 1.00 42.00 195 THR A N 1
ATOM 1486 C CA . THR A 1 195 ? -1.683 11.919 25.129 1.00 42.00 195 THR A CA 1
ATOM 1487 C C . THR A 1 195 ? -0.739 12.274 23.997 1.00 42.00 195 THR A C 1
ATOM 1489 O O . THR A 1 195 ? 0.431 11.887 24.007 1.00 42.00 195 THR A O 1
ATOM 1492 N N . ALA A 1 196 ? -1.286 12.884 22.943 1.00 42.84 196 ALA A N 1
ATOM 1493 C CA . ALA A 1 196 ? -0.483 13.325 21.822 1.00 42.84 196 ALA A CA 1
ATOM 1494 C C . ALA A 1 196 ? 0.692 14.099 22.417 1.00 42.84 196 ALA A C 1
ATOM 1496 O O . ALA A 1 196 ? 0.469 15.061 23.158 1.00 42.84 196 ALA A O 1
ATOM 1497 N N . ALA A 1 197 ? 1.922 13.642 22.157 1.00 44.66 197 ALA A N 1
ATOM 1498 C CA . ALA A 1 197 ? 3.092 14.434 22.494 1.00 44.66 197 ALA A CA 1
ATOM 1499 C C . ALA A 1 197 ? 2.824 15.845 21.952 1.00 44.66 197 ALA A C 1
ATOM 1501 O O . ALA A 1 197 ? 2.320 15.949 20.822 1.00 44.66 197 ALA A O 1
ATOM 1502 N N . PRO A 1 198 ? 3.046 16.905 22.752 1.00 40.91 198 PRO A N 1
ATOM 1503 C CA . PRO A 1 198 ? 2.747 18.259 22.321 1.00 40.91 198 PRO A CA 1
ATOM 1504 C C . PRO A 1 198 ? 3.362 18.445 20.939 1.00 40.91 198 PRO A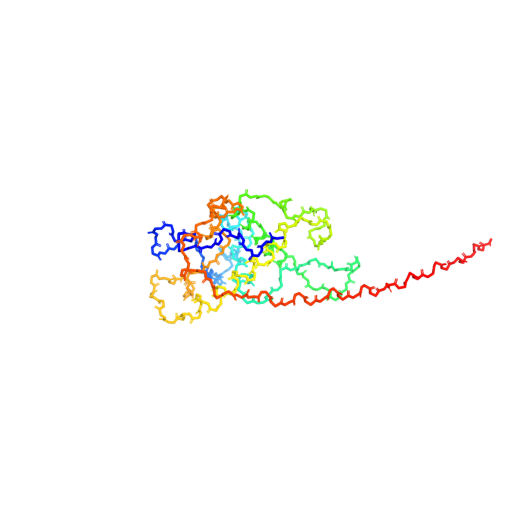 C 1
ATOM 1506 O O . PRO A 1 198 ? 4.542 18.144 20.745 1.00 40.91 198 PRO A O 1
ATOM 1509 N N . MET A 1 199 ? 2.538 18.841 19.960 1.00 43.41 199 MET A N 1
ATOM 1510 C CA . MET A 1 199 ? 3.048 19.198 18.641 1.00 43.41 199 MET A CA 1
ATOM 1511 C C . MET A 1 199 ? 4.180 20.185 18.890 1.00 43.41 199 MET A C 1
ATOM 1513 O O . MET A 1 199 ? 3.940 21.246 19.470 1.00 43.41 199 MET A O 1
ATOM 1517 N N . ALA A 1 200 ? 5.405 19.811 18.514 1.00 50.25 200 ALA A N 1
ATOM 1518 C CA . ALA A 1 200 ? 6.505 20.754 18.514 1.00 50.25 200 ALA A CA 1
ATOM 1519 C C . ALA A 1 200 ? 6.016 21.988 17.754 1.00 50.25 200 ALA A C 1
ATOM 1521 O O . ALA A 1 200 ? 5.430 21.856 16.671 1.00 50.25 200 ALA A O 1
ATOM 1522 N N . ALA A 1 201 ? 6.161 23.154 18.386 1.00 45.62 201 ALA A N 1
ATOM 1523 C CA . ALA A 1 201 ? 5.722 24.418 17.824 1.00 45.62 201 ALA A CA 1
ATOM 1524 C C . ALA A 1 201 ? 6.212 24.522 16.370 1.00 45.62 201 ALA A C 1
ATOM 1526 O O . ALA A 1 201 ? 7.321 24.057 16.077 1.00 45.62 201 ALA A O 1
ATOM 1527 N N . PRO A 1 202 ? 5.403 25.080 15.452 1.00 47.03 202 PRO A N 1
ATOM 1528 C CA . PRO A 1 202 ? 5.850 25.283 14.086 1.00 47.03 202 PRO A CA 1
ATOM 1529 C C . PRO A 1 202 ? 7.187 26.018 14.130 1.00 47.03 202 PRO A C 1
ATOM 1531 O O . PRO A 1 202 ? 7.296 27.084 14.739 1.00 47.03 202 PRO A O 1
ATOM 1534 N N . VAL A 1 203 ? 8.210 25.411 13.526 1.00 52.69 203 VAL A N 1
ATOM 1535 C CA . VAL A 1 203 ? 9.495 26.077 13.323 1.00 52.69 203 VAL A CA 1
ATOM 1536 C C . VAL A 1 203 ? 9.175 27.386 12.595 1.00 52.69 203 VAL A C 1
ATOM 1538 O O . VAL A 1 203 ? 8.481 27.325 11.572 1.00 52.69 203 VAL A O 1
ATOM 1541 N N . PRO A 1 204 ? 9.596 28.555 13.116 1.00 46.34 204 PRO A N 1
ATOM 1542 C CA . PRO A 1 204 ? 9.358 29.817 12.439 1.00 46.34 204 PRO A 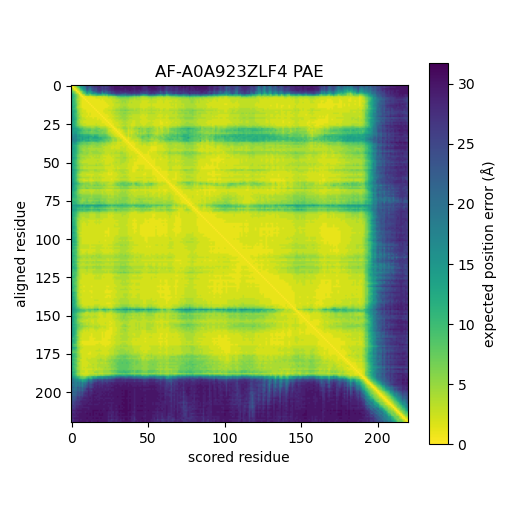CA 1
ATOM 1543 C C . PRO A 1 204 ? 9.861 29.695 11.004 1.00 46.34 204 PRO A C 1
ATOM 1545 O O . PRO A 1 204 ? 10.987 29.246 10.777 1.00 46.34 204 PRO A O 1
ATOM 1548 N N . LEU A 1 205 ? 9.017 30.051 10.036 1.00 45.53 205 LEU A N 1
ATOM 1549 C CA . LEU A 1 205 ? 9.445 30.164 8.650 1.00 45.53 205 LEU A CA 1
ATOM 1550 C C . LEU A 1 205 ? 10.563 31.205 8.615 1.00 45.53 205 LEU A C 1
ATOM 1552 O O . LEU A 1 205 ? 10.303 32.397 8.760 1.00 45.53 205 LEU A O 1
ATOM 1556 N N . VAL A 1 206 ? 11.805 30.748 8.460 1.00 51.59 206 VAL A N 1
ATOM 1557 C CA . VAL A 1 206 ? 12.917 31.633 8.130 1.00 51.59 206 VAL A CA 1
ATOM 1558 C C . VAL A 1 206 ? 12.581 32.208 6.754 1.00 51.59 206 VAL A C 1
ATOM 1560 O O . VAL A 1 206 ? 12.405 31.423 5.815 1.00 51.59 206 VAL A O 1
ATOM 1563 N N . PRO A 1 207 ? 12.424 33.534 6.609 1.00 43.12 207 PRO A N 1
ATOM 1564 C CA . PRO A 1 207 ? 12.193 34.129 5.307 1.00 43.12 207 PRO A CA 1
ATOM 1565 C C . PRO A 1 207 ? 13.372 33.760 4.413 1.00 43.12 207 PRO A C 1
ATOM 1567 O O . PRO A 1 207 ? 14.520 34.069 4.732 1.00 43.12 207 PRO A O 1
ATOM 1570 N N . VAL A 1 208 ? 13.100 33.067 3.309 1.00 50.69 208 VAL A N 1
ATOM 1571 C CA . VAL A 1 208 ? 14.094 32.910 2.250 1.00 50.69 208 VAL A CA 1
ATOM 1572 C C . VAL A 1 208 ? 14.335 34.320 1.706 1.00 50.69 208 VAL A C 1
ATOM 1574 O O . VAL A 1 208 ? 13.364 34.943 1.264 1.00 50.69 208 VAL A O 1
ATOM 1577 N N . PRO A 1 209 ? 15.562 34.867 1.772 1.00 42.22 209 PRO A N 1
ATOM 1578 C CA . PRO A 1 209 ? 15.829 36.170 1.193 1.00 42.22 209 PRO A CA 1
ATOM 1579 C C . PRO A 1 209 ? 15.525 36.087 -0.300 1.00 42.22 209 PRO A C 1
ATOM 1581 O O . PRO A 1 209 ? 16.072 35.251 -1.021 1.00 42.22 209 PRO A O 1
ATOM 1584 N N . VAL A 1 210 ? 14.598 36.930 -0.748 1.00 45.31 210 VAL A N 1
ATOM 1585 C CA . VAL A 1 210 ? 14.337 37.129 -2.169 1.00 45.31 210 VAL A CA 1
ATOM 1586 C C . VAL A 1 210 ? 15.621 37.718 -2.737 1.00 45.31 210 VAL A C 1
ATOM 1588 O O . VAL A 1 210 ? 16.018 38.816 -2.349 1.00 45.31 210 VAL A O 1
ATOM 1591 N N . ALA A 1 211 ? 16.309 36.962 -3.593 1.00 44.78 211 ALA A N 1
ATOM 1592 C CA . ALA A 1 211 ? 17.453 37.484 -4.321 1.00 44.78 211 ALA A CA 1
ATOM 1593 C C . ALA A 1 211 ? 16.992 38.730 -5.087 1.00 44.78 211 ALA A C 1
ATOM 1595 O O . ALA A 1 211 ? 16.007 38.680 -5.828 1.00 44.78 211 ALA A O 1
ATOM 1596 N N . ALA A 1 212 ? 17.667 39.853 -4.846 1.00 42.59 212 ALA A N 1
ATOM 1597 C CA . ALA A 1 212 ? 17.423 41.083 -5.572 1.00 42.59 212 ALA A CA 1
ATOM 1598 C C . ALA A 1 212 ? 17.603 40.809 -7.069 1.00 42.59 212 ALA A C 1
ATOM 1600 O O . ALA A 1 212 ? 18.609 40.242 -7.492 1.00 42.59 212 ALA A O 1
ATOM 1601 N N . VAL A 1 213 ? 16.601 41.190 -7.856 1.00 40.91 213 VAL A N 1
ATOM 1602 C CA . VAL A 1 213 ? 16.691 41.205 -9.313 1.00 40.91 213 VAL A CA 1
ATOM 1603 C C . VAL A 1 213 ? 17.783 42.209 -9.677 1.00 40.91 213 VAL A C 1
ATOM 1605 O O . VAL A 1 213 ? 17.618 43.407 -9.452 1.00 40.91 213 VAL A O 1
ATOM 1608 N N . GLU A 1 214 ? 18.903 41.725 -10.211 1.00 40.31 214 GLU A N 1
ATOM 1609 C CA . GLU A 1 214 ? 19.899 42.574 -10.858 1.00 40.31 214 GLU A CA 1
ATOM 1610 C C . GLU A 1 214 ? 19.241 43.255 -12.060 1.00 40.31 214 GLU A C 1
ATOM 1612 O O . GLU A 1 214 ? 18.989 42.649 -13.101 1.00 40.31 214 GLU A O 1
ATOM 1617 N N . THR A 1 215 ? 18.940 44.542 -11.919 1.00 46.47 215 THR A N 1
ATOM 1618 C CA . THR A 1 215 ? 18.583 45.403 -13.043 1.00 46.47 215 THR A CA 1
ATOM 1619 C C . THR A 1 215 ? 19.863 45.799 -13.774 1.00 46.47 215 THR A C 1
ATOM 1621 O O . THR A 1 215 ? 20.337 46.930 -13.648 1.00 46.47 215 THR A O 1
ATOM 1624 N N . SER A 1 216 ? 20.454 44.878 -14.536 1.00 44.53 216 SER A N 1
ATOM 1625 C CA . SER A 1 216 ? 21.448 45.262 -15.536 1.00 44.53 216 SER A CA 1
ATOM 1626 C C . SER A 1 216 ? 20.721 45.899 -16.723 1.00 44.53 216 SER A C 1
ATOM 1628 O O . SER A 1 216 ? 20.006 45.239 -17.477 1.00 44.53 216 SER A O 1
ATOM 1630 N N . LYS A 1 217 ? 20.884 47.217 -16.837 1.00 36.03 217 LYS A N 1
ATOM 1631 C CA . LYS A 1 217 ? 20.479 48.082 -17.953 1.00 36.03 217 LYS A CA 1
ATOM 1632 C C . LYS A 1 217 ? 20.870 47.463 -19.314 1.00 36.03 217 LYS A C 1
ATOM 1634 O O . LYS A 1 217 ? 21.988 46.963 -19.424 1.00 36.03 217 LYS A O 1
ATOM 1639 N N . PRO A 1 218 ? 20.016 47.522 -20.353 1.00 41.34 218 PRO A N 1
ATOM 1640 C CA . PRO A 1 218 ? 20.387 47.043 -21.681 1.00 41.34 218 PRO A CA 1
ATOM 1641 C C . PRO A 1 218 ? 21.458 47.961 -22.286 1.00 41.34 218 PRO A C 1
ATOM 1643 O O . PRO A 1 218 ? 21.318 49.188 -22.260 1.00 41.34 218 PRO A O 1
ATOM 1646 N N . ALA A 1 219 ? 22.536 47.369 -22.799 1.00 43.94 219 ALA A N 1
ATOM 1647 C CA . ALA A 1 219 ? 23.484 48.069 -23.655 1.00 43.94 219 ALA A CA 1
ATOM 1648 C C . ALA A 1 219 ? 22.891 48.198 -25.068 1.00 43.94 219 ALA A C 1
ATOM 1650 O O . ALA A 1 219 ? 22.249 47.265 -25.556 1.00 43.94 219 ALA A O 1
ATOM 1651 N N . ALA A 1 220 ? 23.071 49.388 -25.642 1.00 40.72 220 ALA A N 1
ATOM 1652 C CA . ALA A 1 220 ? 22.735 49.755 -27.014 1.00 40.72 220 ALA A CA 1
ATOM 1653 C C . ALA A 1 220 ? 23.676 49.101 -28.034 1.00 40.72 220 ALA A C 1
ATOM 1655 O O . ALA A 1 220 ? 24.828 48.793 -27.647 1.00 40.72 220 ALA A O 1
#

Foldseek 3Di:
DDPPQALDDDPCLQQVPHPHRPDWDADDDDFDPDPPPGLVQFQAQDVQQPGDRFRNDLCVQQLADDDDLDQDDPDPDDDPRDDDVNSVSSSNSLQSNLCQLALHHPQQFADPVDRPDPVRTDPLVVVVVVVSVVQRCCFVVPQQVCPPVDDPVQADPVRGGTGDDSNSRNVNHNHRVVRRSVCVVPPVPDDPPPPPDPPDPPDPPPPDPDPDPPPPDDDD